Protein AF-A0A0C9UMZ1-F1 (afdb_monomer_lite)

Sequence (210 aa):
MGRVSKAKRVRIQNLKNLQNSSVQISGNAAQQQEDDESDTEYLPGLEIRATFVELEAKGIIPHWEDEPEEDSDGEEVDEEAEAEVHDDATFLTFTSRMQEAQLLLEAQEHEAEALRKRPKRYLGNSERTRYRNAAKRRKIQAEGKQKFLTDFWKKSKPELMVIPEAIDISSTEELSDVEEVEVEVASDVVSMNYFVFYNYLTGLIDSSHA

Radius of gyration: 40.65 Å; chains: 1; bounding box: 125×35×81 Å

Foldseek 3Di:
DDDDDPVVVVVVVVVVVVVVVVPVPDDDDDDDDDDDPDPDPDDPDPVVVVVVVVCVVVCVDPPPPPPPPPVPPDPPPPVVVVVPPPPVVVVVVVVVVVVVVVVVVVVVVVVVVVVVDDDPDDPDDDPVVVVVVVVVVVVVVVVVPDDDPVVVPPDPPPPPPPDPDDDDDDDDDDDDDDDDDDDPDDPDDPPPPPVVVVVVVVVPPPPPDD

Secondary structure (DSSP, 8-state):
-----HHHHHHHHHHHHHHHHTTTS--------------------HHHHHHHHHHHHTT-S-----------TT----TTTGGG---HHHHHHHHHHHHHHHHHHHHHHHHHHHHT---SS-----HHHHHHHHHHHHHHHHH-----HHHHTSPPPP------S-----------------------SSTTSSHHHHHHHHTTSTTS--

Structure (mmCIF, N/CA/C/O backbone):
data_AF-A0A0C9UMZ1-F1
#
_entry.id   AF-A0A0C9UMZ1-F1
#
loop_
_atom_site.group_PDB
_atom_site.id
_atom_site.type_symbol
_atom_site.label_atom_id
_atom_site.label_alt_id
_atom_site.label_comp_id
_atom_site.label_asym_id
_atom_site.label_entity_id
_atom_site.label_seq_id
_atom_site.pdbx_PDB_ins_code
_atom_site.Cartn_x
_atom_site.Cartn_y
_atom_site.Cartn_z
_atom_site.occupancy
_atom_site.B_iso_or_equiv
_atom_site.auth_seq_id
_atom_site.auth_comp_id
_atom_site.auth_asym_id
_atom_site.auth_atom_id
_atom_site.pdbx_PDB_model_num
ATOM 1 N N . MET A 1 1 ? -5.503 13.742 33.803 1.00 53.19 1 MET A N 1
ATOM 2 C CA . MET A 1 1 ? -4.808 12.470 33.482 1.00 53.19 1 MET A CA 1
ATOM 3 C C . MET A 1 1 ? -5.288 11.939 32.131 1.00 53.19 1 MET A C 1
ATOM 5 O O . MET A 1 1 ? -6.436 11.524 32.018 1.00 53.19 1 MET A O 1
ATOM 9 N N . GLY A 1 2 ? -4.458 12.032 31.086 1.00 69.00 2 GLY A N 1
ATOM 10 C CA . GLY A 1 2 ? -4.850 11.711 29.706 1.00 69.00 2 GLY A CA 1
ATOM 11 C C . GLY A 1 2 ? -5.032 10.209 29.457 1.00 69.00 2 GLY A C 1
ATOM 12 O O . GLY A 1 2 ? -4.203 9.393 29.856 1.00 69.00 2 GLY A O 1
ATOM 13 N N . ARG A 1 3 ? -6.123 9.821 28.781 1.00 74.44 3 ARG A N 1
ATOM 14 C CA . ARG A 1 3 ? -6.380 8.421 28.407 1.00 74.44 3 ARG A CA 1
ATOM 15 C C . ARG A 1 3 ? -5.450 8.006 27.268 1.00 74.44 3 ARG A C 1
ATOM 17 O O . ARG A 1 3 ? -5.631 8.402 26.124 1.00 74.44 3 ARG A O 1
ATOM 24 N N . VAL A 1 4 ? -4.479 7.156 27.580 1.00 78.94 4 VAL A N 1
ATOM 25 C CA . VAL A 1 4 ? -3.537 6.611 26.598 1.00 78.94 4 VAL A CA 1
ATOM 26 C C . VAL A 1 4 ? -4.250 5.627 25.657 1.00 78.94 4 VAL A C 1
ATOM 28 O O . VAL A 1 4 ? -4.963 4.720 26.119 1.00 78.94 4 VAL A O 1
ATOM 31 N N . SER A 1 5 ? -4.058 5.801 24.344 1.00 82.00 5 SER A N 1
ATOM 32 C CA . SER A 1 5 ? -4.651 4.956 23.299 1.00 82.00 5 SER A CA 1
ATOM 33 C C . SER A 1 5 ? -4.215 3.491 23.436 1.00 82.00 5 SER A C 1
ATOM 35 O O . SER A 1 5 ? -3.156 3.179 23.983 1.00 82.00 5 SER A O 1
ATOM 37 N N . LYS A 1 6 ? -5.039 2.557 22.942 1.00 83.12 6 LYS A N 1
ATOM 38 C CA . LYS A 1 6 ? -4.737 1.113 23.009 1.00 83.12 6 LYS A CA 1
ATOM 39 C C . LYS A 1 6 ? -3.457 0.756 22.256 1.00 83.12 6 LYS A C 1
ATOM 41 O O . LYS A 1 6 ? -2.692 -0.057 22.754 1.00 83.12 6 LYS A O 1
ATOM 46 N N . ALA A 1 7 ? -3.206 1.404 21.118 1.00 81.00 7 ALA A N 1
ATOM 47 C CA . ALA A 1 7 ? -1.980 1.218 20.348 1.00 81.00 7 ALA A CA 1
ATOM 48 C C . ALA A 1 7 ? -0.739 1.608 21.165 1.00 81.00 7 ALA A C 1
ATOM 50 O O . ALA A 1 7 ? 0.202 0.827 21.273 1.00 81.00 7 ALA A O 1
ATOM 51 N N . LYS A 1 8 ? -0.779 2.764 21.841 1.00 86.44 8 LYS A N 1
ATOM 52 C CA . LYS A 1 8 ? 0.313 3.209 22.716 1.00 86.44 8 LYS A CA 1
ATOM 53 C C . LYS A 1 8 ? 0.488 2.281 23.923 1.00 86.44 8 LYS A C 1
ATOM 55 O O . LYS A 1 8 ? 1.613 1.989 24.299 1.00 86.44 8 LYS A O 1
ATOM 60 N N . ARG A 1 9 ? -0.600 1.732 24.475 1.00 84.19 9 ARG A N 1
ATOM 61 C CA . ARG A 1 9 ? -0.536 0.734 25.558 1.00 84.19 9 ARG A CA 1
ATOM 62 C C . ARG A 1 9 ? 0.122 -0.583 25.131 1.00 84.19 9 ARG A C 1
ATOM 64 O O . ARG A 1 9 ? 0.955 -1.086 25.873 1.00 84.19 9 ARG A O 1
ATOM 71 N N . VAL A 1 10 ? -0.216 -1.103 23.950 1.00 85.19 10 VAL A N 1
ATOM 72 C CA . VAL A 1 10 ? 0.406 -2.322 23.397 1.00 85.19 10 VAL A CA 1
ATOM 73 C C . VAL A 1 10 ? 1.880 -2.080 23.084 1.00 85.19 10 VAL A C 1
ATOM 75 O O . VAL A 1 10 ? 2.714 -2.900 23.443 1.00 85.19 10 VAL A O 1
ATOM 78 N N . ARG A 1 11 ? 2.225 -0.920 22.511 1.00 84.81 11 ARG A N 1
ATOM 79 C CA . ARG A 1 11 ? 3.625 -0.536 22.272 1.00 84.81 11 ARG A CA 1
ATOM 80 C C . ARG A 1 11 ? 4.428 -0.499 23.575 1.00 84.81 11 ARG A C 1
ATOM 82 O O . ARG A 1 11 ? 5.499 -1.081 23.635 1.00 84.81 11 ARG A O 1
ATOM 89 N N . ILE A 1 12 ? 3.876 0.104 24.631 1.00 85.44 12 ILE A N 1
ATOM 90 C CA . ILE A 1 12 ? 4.508 0.140 25.960 1.00 85.44 12 ILE A CA 1
ATOM 91 C C . ILE A 1 12 ? 4.648 -1.270 26.556 1.00 85.44 12 ILE A C 1
ATOM 93 O O . ILE A 1 12 ? 5.671 -1.572 27.157 1.00 85.44 12 ILE A O 1
ATOM 97 N N . GLN A 1 13 ? 3.650 -2.143 26.400 1.00 82.94 13 GLN A N 1
ATOM 98 C CA . GLN A 1 13 ? 3.736 -3.524 26.889 1.00 82.94 13 GLN A CA 1
ATOM 99 C C . GLN A 1 13 ? 4.795 -4.340 26.140 1.00 82.94 13 GLN A C 1
ATOM 101 O O . GLN A 1 13 ? 5.571 -5.044 26.777 1.00 82.94 13 GLN A O 1
ATOM 106 N N . ASN A 1 14 ? 4.878 -4.200 24.817 1.00 79.31 14 ASN A N 1
ATOM 107 C CA . ASN A 1 14 ? 5.887 -4.891 24.017 1.00 79.31 14 ASN A CA 1
ATOM 108 C C . ASN A 1 14 ? 7.306 -4.409 24.358 1.00 79.31 14 ASN A C 1
ATOM 110 O O . ASN A 1 14 ? 8.201 -5.235 24.493 1.00 79.31 14 ASN A O 1
ATOM 114 N N . LEU A 1 15 ? 7.494 -3.102 24.583 1.00 77.56 15 LEU A N 1
ATOM 115 C CA . LEU A 1 15 ? 8.774 -2.540 25.033 1.00 77.56 15 LEU A CA 1
ATOM 116 C C . LEU A 1 15 ? 9.196 -3.080 26.408 1.00 77.56 15 LEU A C 1
ATOM 118 O O . LEU A 1 15 ? 10.353 -3.439 26.594 1.00 77.56 15 LEU A O 1
ATOM 122 N N . LYS A 1 16 ? 8.258 -3.210 27.354 1.00 76.56 16 LYS A N 1
ATOM 123 C CA . LYS A 1 16 ? 8.545 -3.801 28.672 1.00 76.56 16 LYS A CA 1
ATOM 124 C C . LYS A 1 16 ? 8.945 -5.274 28.585 1.00 76.56 16 LYS A C 1
ATOM 126 O O . LYS A 1 16 ? 9.803 -5.716 29.337 1.00 76.56 16 LYS A O 1
ATOM 131 N N . ASN A 1 17 ? 8.342 -6.029 27.671 1.00 73.12 17 ASN A N 1
ATOM 132 C CA . ASN A 1 17 ? 8.685 -7.439 27.490 1.00 73.12 17 ASN A CA 1
ATOM 133 C C . ASN A 1 17 ? 10.078 -7.616 26.867 1.00 73.12 17 ASN A C 1
ATOM 135 O O . ASN A 1 17 ? 10.791 -8.522 27.279 1.00 73.12 17 ASN A O 1
ATOM 139 N N . LEU A 1 18 ? 10.479 -6.726 25.952 1.00 67.06 18 LEU A N 1
ATOM 140 C CA . LEU A 1 18 ? 11.833 -6.686 25.382 1.00 67.06 18 LEU A CA 1
ATOM 141 C C . LEU A 1 18 ? 12.897 -6.355 26.440 1.00 67.06 18 LEU A C 1
ATOM 143 O O . LEU A 1 18 ? 13.938 -7.006 26.488 1.00 67.06 18 LEU A O 1
ATOM 147 N N . GLN A 1 19 ? 12.608 -5.401 27.331 1.00 63.25 19 GLN A N 1
ATOM 148 C CA . GLN A 1 19 ? 13.499 -5.065 28.447 1.00 63.25 19 GLN A CA 1
ATOM 149 C C . GLN A 1 19 ? 13.628 -6.214 29.452 1.00 63.25 19 GLN A C 1
ATOM 151 O O . GLN A 1 19 ? 14.716 -6.478 29.938 1.00 63.25 19 GLN A O 1
ATOM 156 N N . ASN A 1 20 ? 12.549 -6.951 29.729 1.00 61.53 20 ASN A N 1
ATOM 157 C CA . ASN A 1 20 ? 12.610 -8.080 30.660 1.00 61.53 20 ASN A CA 1
ATOM 158 C C . ASN A 1 20 ? 13.300 -9.319 30.064 1.00 61.53 20 ASN A C 1
ATOM 160 O O . ASN A 1 20 ? 13.838 -10.125 30.818 1.00 61.53 20 ASN A O 1
ATOM 164 N N . SER A 1 21 ? 13.312 -9.479 28.735 1.00 57.03 21 SER A N 1
ATOM 165 C CA . SER A 1 21 ? 14.048 -10.567 28.076 1.00 57.03 21 SER A CA 1
ATOM 166 C C . SER A 1 21 ? 15.553 -10.313 27.959 1.00 57.03 21 SER A C 1
ATOM 168 O O . SER A 1 21 ? 16.291 -11.272 27.769 1.00 57.03 21 SER A O 1
ATOM 170 N N . SER A 1 22 ? 16.027 -9.067 28.105 1.00 46.56 22 SER A N 1
ATOM 171 C CA . SER A 1 22 ? 17.468 -8.755 28.062 1.00 46.56 22 SER A CA 1
ATOM 172 C C . SER A 1 22 ? 18.156 -8.795 29.436 1.00 46.56 22 SER A C 1
ATOM 174 O O . SER A 1 22 ? 19.351 -8.542 29.528 1.00 46.56 22 SER A O 1
ATOM 176 N N . VAL A 1 23 ? 17.433 -9.129 30.514 1.00 48.09 23 VAL A N 1
ATOM 177 C CA . VAL A 1 23 ? 17.933 -9.069 31.907 1.00 48.09 23 VAL A CA 1
ATOM 178 C C . VAL A 1 23 ? 18.687 -10.337 32.352 1.00 48.09 23 VAL A C 1
ATOM 180 O O . VAL A 1 23 ? 19.095 -10.439 33.504 1.00 48.09 23 VAL A O 1
ATOM 183 N N . GLN A 1 24 ? 18.967 -11.294 31.460 1.00 47.81 24 GLN A N 1
ATOM 184 C CA . GLN A 1 24 ? 19.898 -12.392 31.784 1.00 47.81 24 GLN A CA 1
ATOM 185 C C . GLN A 1 24 ? 21.358 -12.142 31.385 1.00 47.81 24 GLN A C 1
ATOM 187 O O . GLN A 1 24 ? 22.195 -13.000 31.651 1.00 47.81 24 GLN A O 1
ATOM 192 N N . ILE A 1 25 ? 21.700 -10.966 30.849 1.00 44.47 25 ILE A N 1
ATOM 193 C CA . ILE A 1 25 ? 23.103 -10.559 30.713 1.00 44.47 25 ILE A CA 1
ATOM 194 C C . ILE A 1 25 ? 23.350 -9.409 31.685 1.00 44.47 25 ILE A C 1
ATOM 196 O O . ILE A 1 25 ? 22.787 -8.322 31.595 1.00 44.47 25 ILE A O 1
ATOM 200 N N . SER A 1 26 ? 24.117 -9.750 32.710 1.00 46.44 26 SER A N 1
ATOM 201 C CA . SER A 1 26 ? 24.439 -8.965 33.887 1.00 46.44 26 SER A CA 1
ATOM 202 C C . SER A 1 26 ? 25.086 -7.614 33.584 1.00 46.44 26 SER A C 1
ATOM 204 O O . SER A 1 26 ? 26.054 -7.555 32.833 1.00 46.44 26 SER A O 1
ATOM 206 N N . GLY A 1 27 ? 24.694 -6.604 34.363 1.00 41.72 27 GLY A N 1
ATOM 207 C CA . GLY A 1 27 ? 25.669 -5.707 34.981 1.00 41.72 27 GLY A CA 1
ATOM 208 C C . GLY A 1 27 ? 25.767 -4.289 34.421 1.00 41.72 27 GLY A C 1
ATOM 209 O O . GLY A 1 27 ? 26.494 -4.036 33.475 1.00 41.72 27 GLY A O 1
ATOM 210 N N . ASN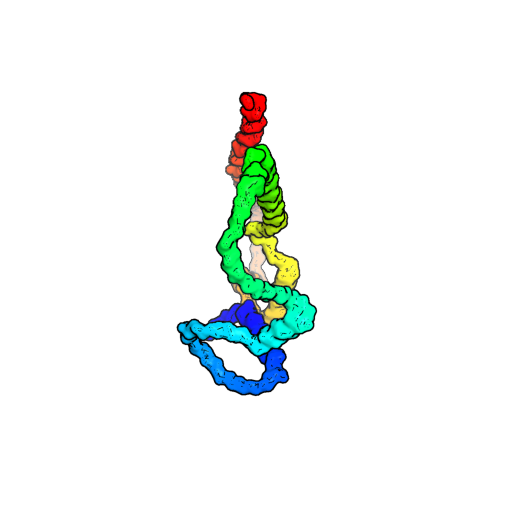 A 1 28 ? 25.188 -3.377 35.204 1.00 42.34 28 ASN A N 1
ATOM 211 C CA . ASN A 1 28 ? 25.619 -1.999 35.452 1.00 42.34 28 ASN A CA 1
ATOM 212 C C . ASN A 1 28 ? 25.127 -0.836 34.574 1.00 42.34 28 ASN A C 1
ATOM 214 O O . ASN A 1 28 ? 25.254 -0.796 33.361 1.00 42.34 28 ASN A O 1
ATOM 218 N N . ALA A 1 29 ? 24.721 0.177 35.349 1.00 39.28 29 ALA A N 1
ATOM 219 C CA . ALA A 1 29 ? 24.669 1.606 35.081 1.00 39.28 29 ALA A CA 1
ATOM 220 C C . ALA A 1 29 ? 23.531 2.128 34.195 1.00 39.28 29 ALA A C 1
ATOM 222 O O . ALA A 1 29 ? 23.571 2.150 32.972 1.00 39.28 29 ALA A O 1
ATOM 223 N N . ALA A 1 30 ? 22.535 2.665 34.901 1.00 54.38 30 ALA A N 1
ATOM 224 C CA . ALA A 1 30 ? 21.673 3.720 34.415 1.00 54.38 30 ALA A CA 1
ATOM 225 C C . ALA A 1 30 ? 22.505 4.921 33.943 1.00 54.38 30 ALA A C 1
ATOM 227 O O . ALA A 1 30 ? 23.274 5.470 34.729 1.00 54.38 30 ALA A O 1
ATOM 228 N N . GLN A 1 31 ? 22.266 5.377 32.718 1.00 45.69 31 GLN A N 1
ATOM 229 C CA . GLN A 1 31 ? 22.499 6.760 32.329 1.00 45.69 31 GLN A CA 1
ATOM 230 C C . GLN A 1 31 ? 21.309 7.238 31.502 1.00 45.69 31 GLN A C 1
ATOM 232 O O . GLN A 1 31 ? 20.910 6.629 30.512 1.00 45.69 31 GLN A O 1
ATOM 237 N N . GLN A 1 32 ? 20.696 8.304 32.010 1.00 49.38 32 GLN A N 1
ATOM 238 C CA . GLN A 1 32 ? 19.783 9.161 31.275 1.00 49.38 32 GLN A CA 1
ATOM 239 C C . GLN A 1 32 ? 20.556 9.727 30.085 1.00 49.38 32 GLN A C 1
ATOM 241 O O . GLN A 1 32 ? 21.628 10.291 30.274 1.00 49.38 32 GLN A O 1
ATOM 246 N N . GLN A 1 33 ? 20.025 9.541 28.882 1.00 42.88 33 GLN A N 1
ATOM 247 C CA . GLN A 1 33 ? 20.551 10.176 27.684 1.00 42.88 33 GLN A CA 1
ATOM 248 C C . GLN A 1 33 ? 19.819 11.511 27.542 1.00 42.88 33 GLN A C 1
ATOM 250 O O . GLN A 1 33 ? 18.626 11.542 27.233 1.00 42.88 33 GLN A O 1
ATOM 255 N N . GLU A 1 34 ? 20.508 12.587 27.918 1.00 42.97 34 GLU A N 1
ATOM 256 C CA . GLU A 1 34 ? 20.228 13.923 27.406 1.00 42.97 34 GLU A CA 1
ATOM 257 C C . GLU A 1 34 ? 20.767 13.972 25.970 1.00 42.97 34 GLU A C 1
ATOM 259 O O . GLU A 1 34 ? 21.851 13.458 25.685 1.00 42.97 34 GLU A O 1
ATOM 264 N N . ASP A 1 35 ? 19.942 14.497 25.069 1.00 48.84 35 ASP A N 1
ATOM 265 C CA . ASP A 1 35 ? 20.230 14.651 23.648 1.00 48.84 35 ASP A CA 1
ATOM 266 C C . ASP A 1 35 ? 21.266 15.773 23.460 1.00 48.84 35 ASP A C 1
ATOM 268 O O . ASP A 1 35 ? 20.899 16.932 23.286 1.00 48.84 35 ASP A O 1
ATOM 272 N N . ASP A 1 36 ? 22.553 15.426 23.508 1.00 52.22 36 ASP A N 1
ATOM 273 C CA . ASP A 1 36 ? 23.629 16.259 22.970 1.00 52.22 36 ASP A CA 1
ATOM 274 C C . ASP A 1 36 ? 24.043 15.699 21.604 1.00 52.22 36 ASP A C 1
ATOM 276 O O . ASP A 1 36 ? 24.531 14.572 21.484 1.00 52.22 36 ASP A O 1
ATOM 280 N N . GLU A 1 37 ? 23.832 16.513 20.569 1.00 56.47 37 GLU A N 1
ATOM 281 C CA . GLU A 1 37 ? 24.286 16.334 19.187 1.00 56.47 37 GLU A CA 1
ATOM 282 C C . GLU A 1 37 ? 25.824 16.404 19.130 1.00 56.47 37 GLU A C 1
ATOM 284 O O . GLU A 1 37 ? 26.422 17.353 18.628 1.00 56.47 37 GLU A O 1
ATOM 289 N N . SER A 1 38 ? 26.491 15.407 19.704 1.00 55.94 38 SER A N 1
ATOM 290 C CA . SER A 1 38 ? 27.914 15.172 19.510 1.00 55.94 38 SER A CA 1
ATOM 291 C C . SER A 1 38 ? 28.063 14.131 18.411 1.00 55.94 38 SER A C 1
ATOM 293 O O . SER A 1 38 ? 27.651 12.981 18.583 1.00 55.94 38 SER A O 1
ATOM 295 N N . ASP A 1 39 ? 28.638 14.566 17.289 1.00 64.12 39 ASP A N 1
ATOM 296 C CA . ASP A 1 39 ? 29.024 13.776 16.114 1.00 64.12 39 ASP A CA 1
ATOM 297 C C . ASP A 1 39 ? 30.148 12.789 16.494 1.00 64.12 39 ASP A C 1
ATOM 299 O O . ASP A 1 39 ? 31.303 12.876 16.084 1.00 64.12 39 ASP A O 1
ATOM 303 N N . THR A 1 40 ? 29.823 11.895 17.423 1.00 59.91 40 THR A N 1
ATOM 304 C CA . THR A 1 40 ? 30.681 10.808 17.863 1.00 59.91 40 THR A CA 1
ATOM 305 C C . THR A 1 40 ? 30.587 9.735 16.799 1.00 59.91 40 THR A C 1
ATOM 307 O O . THR A 1 40 ? 29.532 9.132 16.599 1.00 59.91 40 THR A O 1
ATOM 310 N N . GLU A 1 41 ? 31.694 9.544 16.082 1.00 65.75 41 GLU A N 1
ATOM 311 C CA . GLU A 1 41 ? 31.868 8.491 15.089 1.00 65.75 41 GLU A CA 1
ATOM 312 C C . GLU A 1 41 ? 31.250 7.189 15.606 1.00 65.75 41 GLU A C 1
ATOM 314 O O . GLU A 1 41 ? 31.643 6.654 16.648 1.00 65.75 41 GLU A O 1
ATOM 319 N N . TYR A 1 42 ? 30.220 6.715 14.905 1.00 70.44 42 TYR A N 1
ATOM 320 C CA . TYR A 1 42 ? 29.494 5.520 15.296 1.00 70.44 42 TYR A CA 1
ATOM 321 C C . TYR A 1 42 ? 30.457 4.333 15.324 1.00 70.44 42 TYR A C 1
ATOM 323 O O . TYR A 1 42 ? 30.870 3.814 14.288 1.00 70.44 42 TYR A O 1
ATOM 331 N N . LEU A 1 43 ? 30.803 3.878 16.528 1.00 71.81 43 LEU A N 1
ATOM 332 C CA . LEU A 1 43 ? 31.529 2.635 16.718 1.00 71.81 43 LEU A CA 1
ATOM 333 C C . LEU A 1 43 ? 30.496 1.505 16.798 1.00 71.81 43 LEU A C 1
ATOM 335 O O . LEU A 1 43 ? 29.797 1.402 17.811 1.00 71.81 43 LEU A O 1
ATOM 339 N N . PRO A 1 44 ? 30.382 0.635 15.776 1.00 72.81 44 PRO A N 1
ATOM 340 C CA . PRO A 1 44 ? 29.485 -0.506 15.858 1.00 72.81 44 PRO A CA 1
ATOM 341 C C . PRO A 1 44 ? 29.851 -1.350 17.082 1.00 72.81 44 PRO A C 1
ATOM 343 O O . PRO A 1 44 ? 31.036 -1.580 17.361 1.00 72.81 44 PRO A O 1
ATOM 346 N N . GLY A 1 45 ? 28.818 -1.771 17.820 1.00 73.56 45 GLY A N 1
ATOM 347 C CA . GLY A 1 45 ? 28.953 -2.527 19.063 1.00 73.56 45 GLY A CA 1
ATOM 348 C C . GLY A 1 45 ? 29.829 -3.772 18.895 1.00 73.56 45 GLY A C 1
ATOM 349 O O . GLY A 1 45 ? 29.918 -4.342 17.807 1.00 73.56 45 GLY A O 1
ATOM 350 N N . LEU A 1 46 ? 30.477 -4.200 19.983 1.00 70.81 46 LEU A N 1
ATOM 351 C CA . LEU A 1 46 ? 31.440 -5.315 19.995 1.00 70.81 46 LEU A CA 1
ATOM 352 C C . LEU A 1 46 ? 30.891 -6.604 19.359 1.00 70.81 46 LEU A C 1
ATOM 354 O O . LEU A 1 46 ? 31.637 -7.347 18.727 1.00 70.81 46 LEU A O 1
ATOM 358 N N . GLU A 1 47 ? 29.583 -6.827 19.473 1.00 74.06 47 GLU A N 1
ATOM 359 C CA . GLU A 1 47 ? 28.866 -7.952 18.866 1.00 74.06 47 GLU A CA 1
ATOM 360 C C . GLU A 1 47 ? 28.948 -7.930 17.334 1.00 74.06 47 GLU A C 1
ATOM 362 O O . GLU A 1 47 ? 29.244 -8.946 16.712 1.00 74.06 47 GLU A O 1
ATOM 367 N N . ILE A 1 48 ? 28.773 -6.758 16.719 1.00 79.38 48 ILE A N 1
ATOM 368 C CA . ILE A 1 48 ? 28.837 -6.589 15.264 1.00 79.38 48 ILE A CA 1
ATOM 369 C C . ILE A 1 48 ? 30.268 -6.848 14.782 1.00 79.38 48 ILE A C 1
ATOM 371 O O . ILE A 1 48 ? 30.475 -7.575 13.813 1.00 79.38 48 ILE A O 1
ATOM 375 N N . ARG A 1 49 ? 31.276 -6.344 15.502 1.00 76.81 49 ARG A N 1
ATOM 376 C CA . ARG A 1 49 ? 32.690 -6.581 15.161 1.00 76.81 49 ARG A CA 1
ATOM 377 C C . ARG A 1 49 ? 33.051 -8.066 15.206 1.00 76.81 49 ARG A C 1
ATOM 379 O O . ARG A 1 49 ? 33.714 -8.553 14.298 1.00 76.81 49 ARG A O 1
ATOM 386 N N . ALA A 1 50 ? 32.566 -8.793 16.213 1.00 82.25 50 ALA A N 1
ATOM 387 C CA . ALA A 1 50 ? 32.778 -10.235 16.315 1.00 82.25 50 ALA A CA 1
ATOM 388 C C . ALA A 1 50 ? 32.142 -10.998 15.140 1.00 82.25 50 ALA A C 1
ATOM 390 O O . ALA A 1 50 ? 32.767 -11.902 14.589 1.00 82.25 50 ALA A O 1
ATOM 391 N N . THR A 1 51 ? 30.943 -10.595 14.697 1.00 83.50 51 THR A N 1
ATOM 392 C CA . THR A 1 51 ? 30.304 -11.226 13.530 1.00 83.50 51 THR A CA 1
ATOM 393 C C . THR A 1 51 ? 31.093 -11.024 12.239 1.00 83.50 51 THR A C 1
ATOM 395 O O . THR A 1 51 ? 31.187 -11.958 11.451 1.00 83.50 51 THR A O 1
ATOM 398 N N . PHE A 1 52 ? 31.710 -9.856 12.036 1.00 81.31 52 PHE A N 1
ATOM 399 C CA . PHE A 1 52 ? 32.544 -9.604 10.858 1.00 81.31 52 PHE A CA 1
ATOM 400 C C . PHE A 1 52 ? 33.791 -10.492 10.833 1.00 81.31 52 PHE A C 1
ATOM 402 O O . PHE A 1 52 ? 34.049 -11.129 9.817 1.00 81.31 52 PHE A O 1
ATOM 409 N N . VAL A 1 53 ? 34.487 -10.626 11.966 1.00 83.94 53 VAL A N 1
ATOM 410 C CA . VAL A 1 53 ? 35.658 -11.514 12.091 1.00 83.94 53 VAL A CA 1
ATOM 411 C C . VAL A 1 53 ? 35.283 -12.975 11.825 1.00 83.94 53 VAL A C 1
ATOM 413 O O . VAL A 1 53 ? 36.008 -13.702 11.150 1.00 83.94 53 VAL A O 1
ATOM 416 N N . GLU A 1 54 ? 34.124 -13.428 12.311 1.00 86.06 54 GLU A N 1
ATOM 417 C CA . GLU A 1 54 ? 33.645 -14.780 12.014 1.00 86.06 54 GLU A CA 1
ATOM 418 C C . GLU A 1 54 ? 33.290 -14.990 10.537 1.00 86.06 54 GLU A C 1
ATOM 420 O O . GLU A 1 54 ? 33.479 -16.089 10.017 1.00 86.06 54 GLU A O 1
ATOM 425 N N . LEU A 1 55 ? 32.717 -13.984 9.876 1.00 86.75 55 LEU A N 1
ATOM 426 C CA . LEU A 1 55 ? 32.344 -14.055 8.462 1.00 86.75 55 LEU A CA 1
ATOM 427 C C . LEU A 1 55 ? 33.574 -14.021 7.546 1.00 86.75 55 LEU A C 1
ATOM 429 O O . LEU A 1 55 ? 33.597 -14.735 6.543 1.00 86.75 55 LEU A O 1
ATOM 433 N N . GLU A 1 56 ? 34.601 -13.263 7.925 1.00 83.75 56 GLU A N 1
ATOM 434 C CA . GLU A 1 56 ? 35.919 -13.255 7.286 1.00 83.75 56 GLU A CA 1
ATOM 435 C C . GLU A 1 56 ? 36.607 -14.621 7.436 1.00 83.75 56 GLU A C 1
ATOM 437 O O . GLU A 1 56 ? 37.004 -15.226 6.444 1.00 83.75 56 GLU A O 1
ATOM 442 N N . ALA A 1 57 ? 36.618 -15.197 8.645 1.00 85.44 57 ALA A N 1
ATOM 443 C CA . ALA A 1 57 ? 37.166 -16.536 8.891 1.00 85.44 57 ALA A CA 1
ATOM 444 C C . ALA A 1 57 ? 36.420 -17.655 8.137 1.00 85.44 57 ALA A C 1
ATOM 446 O O . ALA A 1 57 ? 36.990 -18.708 7.850 1.00 85.44 57 ALA A O 1
ATOM 447 N N . LYS A 1 58 ? 35.138 -17.444 7.818 1.00 87.50 58 LYS A N 1
ATOM 448 C CA . LYS A 1 58 ? 34.319 -18.355 7.002 1.00 87.50 58 LYS A CA 1
ATOM 449 C C . LYS A 1 58 ? 34.500 -18.133 5.494 1.00 87.50 58 LYS A C 1
ATOM 451 O O . LYS A 1 58 ? 33.880 -18.862 4.723 1.00 87.50 58 LYS A O 1
ATOM 456 N N . GLY A 1 59 ? 35.301 -17.149 5.071 1.00 82.50 59 GLY A N 1
ATOM 457 C CA . GLY A 1 59 ? 35.520 -16.809 3.661 1.00 82.50 59 GLY A CA 1
ATOM 458 C C . GLY A 1 59 ? 34.265 -16.296 2.950 1.00 82.50 59 GLY A C 1
ATOM 459 O O . GLY A 1 59 ? 34.151 -16.420 1.736 1.00 82.50 59 GLY A O 1
ATOM 460 N N . ILE A 1 60 ? 33.286 -15.783 3.706 1.00 86.12 60 ILE A N 1
ATOM 461 C CA . ILE A 1 60 ? 32.022 -15.263 3.157 1.00 86.12 60 ILE A CA 1
ATOM 462 C C . ILE A 1 60 ? 32.210 -13.831 2.656 1.00 86.12 60 ILE A C 1
ATOM 464 O O . ILE A 1 60 ? 31.548 -13.418 1.707 1.00 86.12 60 ILE A O 1
ATOM 468 N N . ILE A 1 61 ? 33.094 -13.075 3.308 1.00 79.38 61 ILE A N 1
ATOM 469 C CA . ILE A 1 61 ? 33.461 -11.726 2.888 1.00 79.38 61 ILE A CA 1
ATOM 470 C C . ILE A 1 61 ? 34.570 -11.870 1.842 1.00 79.38 61 ILE A C 1
ATOM 472 O O . ILE A 1 61 ? 35.618 -12.426 2.176 1.00 79.38 61 ILE A O 1
ATOM 476 N N . PRO A 1 62 ? 34.356 -11.413 0.595 1.00 77.81 62 PRO A N 1
ATOM 477 C CA . PRO A 1 62 ? 35.414 -11.365 -0.402 1.00 77.81 62 PRO A CA 1
ATOM 478 C C . PRO A 1 62 ? 36.581 -10.546 0.144 1.00 77.81 62 PRO A C 1
ATOM 480 O O . PRO A 1 62 ? 36.386 -9.413 0.591 1.00 77.81 62 PRO A O 1
ATOM 483 N N . HIS A 1 63 ? 37.776 -11.131 0.136 1.00 69.69 63 HIS A N 1
ATOM 484 C CA . HIS A 1 63 ? 38.994 -10.367 0.341 1.00 69.69 63 HIS A CA 1
ATOM 485 C C . HIS A 1 63 ? 39.206 -9.553 -0.932 1.00 69.69 63 HIS A C 1
ATOM 487 O O . HIS A 1 63 ? 39.488 -10.115 -1.988 1.00 69.69 63 HIS A O 1
ATOM 493 N N . TRP A 1 64 ? 38.967 -8.250 -0.843 1.00 75.69 64 TRP A N 1
ATOM 494 C CA . TRP A 1 64 ? 39.427 -7.327 -1.865 1.00 75.69 64 TRP A CA 1
ATOM 495 C C . TRP A 1 64 ? 40.916 -7.167 -1.588 1.00 75.69 64 TRP A C 1
ATOM 497 O O . TRP A 1 64 ? 41.296 -6.548 -0.595 1.00 75.69 64 TRP A O 1
ATOM 507 N N . GLU A 1 65 ? 41.742 -7.861 -2.369 1.00 72.62 65 GLU A N 1
ATOM 508 C CA . GLU A 1 65 ? 43.155 -7.519 -2.440 1.00 72.62 65 GLU A CA 1
ATOM 509 C C . GLU A 1 65 ? 43.176 -6.084 -2.960 1.00 72.62 65 GLU A C 1
ATOM 511 O O . GLU A 1 65 ? 42.764 -5.833 -4.092 1.00 72.62 65 GLU A O 1
ATOM 516 N N . ASP A 1 66 ? 43.546 -5.137 -2.096 1.00 68.44 66 ASP A N 1
ATOM 517 C CA . ASP A 1 66 ? 43.926 -3.802 -2.537 1.00 68.44 66 ASP A CA 1
ATOM 518 C C . ASP A 1 66 ? 45.196 -4.010 -3.368 1.00 68.44 66 ASP A C 1
ATOM 520 O O . ASP A 1 66 ? 46.316 -3.992 -2.845 1.00 68.44 66 ASP A O 1
ATOM 524 N N . GLU A 1 67 ? 45.009 -4.341 -4.648 1.00 66.75 67 GLU A N 1
ATOM 525 C CA . GLU A 1 67 ? 46.083 -4.321 -5.622 1.00 66.75 67 GLU A CA 1
ATOM 526 C C . GLU A 1 67 ? 46.707 -2.931 -5.508 1.00 66.75 67 GLU A C 1
ATOM 528 O O . GLU A 1 67 ? 45.985 -1.930 -5.579 1.00 66.75 67 GLU A O 1
ATOM 533 N N . PRO A 1 68 ? 48.021 -2.832 -5.241 1.00 63.88 68 PRO A N 1
ATOM 534 C CA . PRO A 1 68 ? 48.669 -1.545 -5.327 1.00 63.88 68 PRO A CA 1
ATOM 535 C C . PRO A 1 68 ? 48.421 -1.057 -6.750 1.00 63.88 68 PRO A C 1
ATOM 537 O O . PRO A 1 68 ? 48.838 -1.722 -7.697 1.00 63.88 68 PRO A O 1
ATOM 540 N N . GLU A 1 69 ? 47.709 0.062 -6.885 1.00 62.09 69 GLU A N 1
ATOM 541 C CA . GLU A 1 69 ? 47.669 0.834 -8.119 1.00 62.09 69 GLU A CA 1
ATOM 542 C C . GLU A 1 69 ? 49.127 1.212 -8.419 1.00 62.09 69 GLU A C 1
ATOM 544 O O . GLU A 1 69 ? 49.656 2.218 -7.945 1.00 62.09 69 GLU A O 1
ATOM 549 N N . GLU A 1 70 ? 49.841 0.327 -9.120 1.00 58.09 70 GLU A N 1
ATOM 550 C CA . GLU A 1 70 ? 50.983 0.730 -9.912 1.00 58.09 70 GLU A CA 1
ATOM 551 C C . GLU A 1 70 ? 50.403 1.753 -10.877 1.00 58.09 70 GLU A C 1
ATOM 553 O O . GLU A 1 70 ? 49.578 1.402 -11.720 1.00 58.09 70 GLU A O 1
ATOM 558 N N . ASP A 1 71 ? 50.779 3.020 -10.676 1.00 57.34 71 ASP A N 1
ATOM 559 C CA . ASP A 1 71 ? 50.628 4.101 -11.643 1.00 57.34 71 ASP A CA 1
ATOM 560 C C . ASP A 1 71 ? 51.163 3.589 -12.990 1.00 57.34 71 ASP A C 1
ATOM 562 O O . ASP A 1 71 ? 52.347 3.725 -13.314 1.00 57.34 71 ASP A O 1
ATOM 566 N N . SER A 1 72 ? 50.288 2.932 -13.752 1.00 48.81 72 SER A N 1
ATOM 567 C CA . SER A 1 72 ? 50.526 2.464 -15.108 1.00 48.81 72 SER A CA 1
ATOM 568 C C . SER A 1 72 ? 50.429 3.689 -16.002 1.00 48.81 72 SER A C 1
ATOM 570 O O . SER A 1 72 ? 49.447 3.938 -16.701 1.00 48.81 72 SER A O 1
ATOM 572 N N . ASP A 1 73 ? 51.449 4.531 -15.881 1.00 57.78 73 ASP A N 1
ATOM 573 C CA . ASP A 1 73 ? 51.696 5.661 -16.755 1.00 57.78 73 ASP A CA 1
ATOM 574 C C . ASP A 1 73 ? 52.133 5.096 -18.113 1.00 57.78 73 ASP A C 1
ATOM 576 O O . ASP A 1 73 ? 53.318 4.880 -18.379 1.00 57.78 73 ASP A O 1
ATOM 580 N N . GLY A 1 74 ? 51.143 4.760 -18.943 1.00 56.38 74 GLY A N 1
ATOM 581 C CA . GLY A 1 74 ? 51.352 4.298 -20.311 1.00 56.38 74 GLY A CA 1
ATOM 582 C C . GLY A 1 74 ? 50.606 3.023 -20.680 1.00 56.38 74 GLY A C 1
ATOM 583 O O . GLY A 1 74 ? 51.205 2.120 -21.260 1.00 56.38 74 GLY A O 1
ATOM 584 N N . GLU A 1 75 ? 49.301 2.951 -20.418 1.00 52.78 75 GLU A N 1
ATOM 585 C CA . GLU A 1 75 ? 48.449 2.143 -21.289 1.00 52.78 75 GLU A CA 1
ATOM 586 C C . GLU A 1 75 ? 48.411 2.881 -22.639 1.00 52.78 75 GLU A C 1
ATOM 588 O O . GLU A 1 75 ? 47.718 3.887 -22.800 1.00 52.78 75 GLU A O 1
ATOM 593 N N . GLU A 1 76 ? 49.273 2.465 -23.578 1.00 59.31 76 GLU A N 1
ATOM 594 C CA . GLU A 1 76 ? 49.085 2.757 -25.000 1.00 59.31 76 GLU A CA 1
ATOM 595 C C . GLU A 1 76 ? 47.674 2.281 -25.329 1.00 59.31 76 GLU A C 1
ATOM 597 O O . GLU A 1 76 ? 47.421 1.084 -25.460 1.00 59.31 76 GLU A O 1
ATOM 602 N N . VAL A 1 77 ? 46.743 3.234 -25.360 1.00 56.66 77 VAL A N 1
ATOM 603 C CA . VAL A 1 77 ? 45.393 3.030 -25.857 1.00 56.66 77 VAL A CA 1
ATOM 604 C C . VAL A 1 77 ? 45.568 2.486 -27.264 1.00 56.66 77 VAL A C 1
ATOM 606 O O . VAL A 1 77 ? 46.007 3.204 -28.162 1.00 56.66 77 VAL A O 1
ATOM 609 N N . ASP A 1 78 ? 45.326 1.188 -27.418 1.00 57.34 78 ASP A N 1
ATOM 610 C CA . ASP A 1 78 ? 45.335 0.520 -28.705 1.00 57.34 78 ASP A CA 1
ATOM 611 C C . ASP A 1 78 ? 44.286 1.220 -29.573 1.00 57.34 78 ASP A C 1
ATOM 613 O O . ASP A 1 78 ? 43.081 1.038 -29.389 1.00 57.34 78 ASP A O 1
ATOM 617 N N . GLU A 1 79 ? 44.739 2.089 -30.479 1.00 56.69 79 GLU A N 1
ATOM 618 C CA . GLU A 1 79 ? 43.878 2.855 -31.386 1.00 56.69 79 GLU A CA 1
ATOM 619 C C . GLU A 1 79 ? 43.005 1.919 -32.255 1.00 56.69 79 GLU A C 1
ATOM 621 O O . GLU A 1 79 ? 42.004 2.352 -32.828 1.00 56.69 79 GLU A O 1
ATOM 626 N N . GLU A 1 80 ? 43.338 0.623 -32.330 1.00 55.84 80 GLU A N 1
ATOM 627 C CA . GLU A 1 80 ? 42.541 -0.407 -32.999 1.00 55.84 80 GLU A CA 1
ATOM 628 C C . GLU A 1 80 ? 41.350 -0.897 -32.145 1.00 55.84 80 GLU A C 1
ATOM 630 O O . GLU A 1 80 ? 40.322 -1.283 -32.704 1.00 55.84 80 GLU A O 1
ATOM 635 N N . ALA A 1 81 ? 41.410 -0.782 -30.811 1.00 56.16 81 ALA A N 1
ATOM 636 C CA . ALA A 1 81 ? 40.300 -1.091 -29.902 1.00 56.16 81 ALA A CA 1
ATOM 637 C C . ALA A 1 81 ? 39.240 0.030 -29.834 1.00 56.16 81 ALA A C 1
ATOM 639 O O . ALA A 1 81 ? 38.073 -0.234 -29.539 1.00 56.16 81 ALA A O 1
ATOM 640 N N . GLU A 1 82 ? 39.604 1.275 -30.159 1.00 54.34 82 GLU A N 1
ATOM 641 C CA . GLU A 1 82 ? 38.651 2.393 -30.267 1.00 54.34 82 GLU A CA 1
ATOM 642 C C . GLU A 1 82 ? 37.866 2.395 -31.595 1.00 54.34 82 GLU A C 1
ATOM 644 O O . GLU A 1 82 ? 36.839 3.066 -31.716 1.00 54.34 82 GLU A O 1
ATOM 649 N N . ALA A 1 83 ? 38.297 1.612 -32.590 1.00 56.31 83 ALA A N 1
ATOM 650 C CA . ALA A 1 83 ? 37.665 1.560 -33.908 1.00 56.31 83 ALA A CA 1
ATOM 651 C C . ALA A 1 83 ? 36.410 0.659 -33.977 1.00 56.31 83 ALA A C 1
ATOM 653 O O . ALA A 1 83 ? 35.707 0.661 -34.992 1.00 56.31 83 ALA A O 1
ATOM 654 N N . GLU A 1 84 ? 36.087 -0.094 -32.918 1.00 56.00 84 GLU A N 1
ATOM 655 C CA . GLU A 1 84 ? 35.034 -1.126 -32.928 1.00 56.00 84 GLU A CA 1
ATOM 656 C C . GLU A 1 84 ? 33.701 -0.687 -32.282 1.00 56.00 84 GLU A C 1
ATOM 658 O O . GLU A 1 84 ? 32.903 -1.514 -31.848 1.00 56.00 84 GLU A O 1
ATOM 663 N N . VAL A 1 85 ? 33.396 0.617 -32.243 1.00 56.75 85 VAL A N 1
ATOM 664 C CA . VAL A 1 85 ? 32.033 1.106 -31.927 1.00 56.75 85 VAL A CA 1
ATOM 665 C C . VAL A 1 85 ? 31.612 2.229 -32.882 1.00 56.75 85 VAL A C 1
ATOM 667 O O . VAL A 1 85 ? 31.294 3.347 -32.485 1.00 56.75 85 VAL A O 1
ATOM 670 N N . HIS A 1 86 ? 31.593 1.931 -34.181 1.00 60.41 86 HIS A N 1
ATOM 671 C CA . HIS A 1 86 ? 31.042 2.831 -35.208 1.00 60.41 86 HIS A CA 1
ATOM 672 C C . HIS A 1 86 ? 29.896 2.224 -36.019 1.00 60.41 86 HIS A C 1
ATOM 674 O O . HIS A 1 86 ? 29.488 2.785 -37.035 1.00 60.41 86 HIS A O 1
ATOM 680 N N . ASP A 1 87 ? 29.334 1.101 -35.574 1.00 74.69 87 ASP A N 1
ATOM 681 C CA . ASP A 1 87 ? 28.099 0.610 -36.171 1.00 74.69 87 ASP A CA 1
ATOM 682 C C . ASP A 1 87 ? 26.905 1.220 -35.426 1.00 74.69 87 ASP A C 1
ATOM 684 O O . ASP A 1 87 ? 26.340 0.613 -34.513 1.00 74.69 87 ASP A O 1
ATOM 688 N N . ASP A 1 88 ? 26.538 2.453 -35.792 1.00 81.50 88 ASP A N 1
ATOM 689 C CA . ASP A 1 88 ? 25.391 3.198 -35.242 1.00 81.50 88 ASP A CA 1
ATOM 690 C C . ASP A 1 88 ? 24.111 2.345 -35.201 1.00 81.50 88 ASP A C 1
ATOM 692 O O . ASP A 1 88 ? 23.267 2.502 -34.316 1.00 81.50 88 ASP A O 1
ATOM 696 N N . ALA A 1 89 ? 23.977 1.391 -36.129 1.00 85.50 89 ALA A N 1
ATOM 697 C CA . ALA A 1 89 ? 22.881 0.435 -36.141 1.00 85.50 89 ALA A CA 1
ATOM 698 C C . ALA A 1 89 ? 22.844 -0.413 -34.861 1.00 85.50 89 ALA A C 1
ATOM 700 O O . ALA A 1 89 ? 21.780 -0.581 -34.264 1.00 85.50 89 ALA A O 1
ATOM 701 N N . THR A 1 90 ? 23.991 -0.910 -34.394 1.00 85.75 90 THR A N 1
ATOM 702 C CA . THR A 1 90 ? 24.079 -1.715 -33.167 1.00 85.75 90 THR A CA 1
ATOM 703 C C . THR A 1 90 ? 23.697 -0.893 -31.939 1.00 85.75 90 THR A C 1
ATOM 705 O O . THR A 1 90 ? 22.882 -1.346 -31.130 1.00 85.75 90 THR A O 1
ATOM 708 N N . PHE A 1 91 ? 24.159 0.356 -31.855 1.00 87.44 91 PHE A N 1
ATOM 709 C CA . PHE A 1 91 ? 23.799 1.273 -30.777 1.00 87.44 91 PHE A CA 1
ATOM 710 C C . PHE A 1 91 ? 22.295 1.601 -30.773 1.00 87.44 91 PHE A C 1
ATOM 712 O O . PHE A 1 91 ? 21.641 1.560 -29.725 1.00 87.44 91 PHE A O 1
ATOM 719 N N . LEU A 1 92 ? 21.699 1.836 -31.945 1.00 93.00 92 LEU A N 1
ATOM 720 C CA . LEU A 1 92 ? 20.254 2.037 -32.081 1.00 93.00 92 LEU A CA 1
ATOM 721 C C . LEU A 1 92 ? 19.458 0.790 -31.669 1.00 93.00 92 LEU A C 1
ATOM 723 O O . LEU A 1 92 ? 18.456 0.902 -30.963 1.00 93.00 92 LEU A O 1
ATOM 727 N N . THR A 1 93 ? 19.911 -0.413 -32.034 1.00 93.25 93 THR A N 1
ATOM 728 C CA . THR A 1 93 ? 19.234 -1.644 -31.593 1.00 93.25 93 THR A CA 1
ATOM 729 C C . THR A 1 93 ? 19.332 -1.862 -30.085 1.00 93.25 93 THR A C 1
ATOM 731 O O . THR A 1 93 ? 18.364 -2.308 -29.463 1.00 93.25 93 THR A O 1
ATOM 734 N N . PHE A 1 94 ? 20.471 -1.522 -29.478 1.00 93.44 94 PHE A N 1
ATOM 735 C CA . PHE A 1 94 ? 20.668 -1.613 -28.037 1.00 93.44 94 PHE A CA 1
ATOM 736 C C . PHE A 1 94 ? 19.748 -0.645 -27.290 1.00 93.44 94 PHE A C 1
ATOM 738 O O . PHE A 1 94 ? 19.016 -1.056 -26.389 1.00 93.44 94 PHE A O 1
ATOM 745 N N . THR A 1 95 ? 19.727 0.624 -27.700 1.00 95.88 95 THR A N 1
ATOM 746 C CA . THR A 1 95 ? 18.873 1.649 -27.086 1.00 95.88 95 THR A CA 1
ATOM 747 C C . THR A 1 95 ? 17.387 1.327 -27.245 1.00 95.88 95 THR A C 1
ATOM 749 O O . THR A 1 95 ? 16.648 1.439 -26.267 1.00 95.88 95 THR A O 1
ATOM 752 N N . SER A 1 96 ? 16.960 0.824 -28.411 1.00 97.31 96 SER A N 1
ATOM 753 C CA . SER A 1 96 ? 15.589 0.335 -28.631 1.00 97.31 96 SER A CA 1
ATOM 754 C C . SER A 1 96 ? 15.228 -0.789 -27.661 1.00 97.31 96 SER A C 1
ATOM 756 O O . SER A 1 96 ? 14.213 -0.711 -26.972 1.00 97.31 96 SER A O 1
ATOM 758 N N . ARG A 1 97 ? 16.084 -1.812 -27.530 1.00 97.06 97 ARG A N 1
ATOM 759 C CA . ARG A 1 97 ? 15.853 -2.924 -26.591 1.00 97.06 97 ARG A CA 1
ATOM 760 C C . ARG A 1 97 ? 15.808 -2.467 -25.139 1.00 97.06 97 ARG A C 1
ATOM 762 O O . ARG A 1 97 ? 15.012 -2.983 -24.360 1.00 97.06 97 ARG A O 1
ATOM 769 N N . MET A 1 98 ? 16.656 -1.513 -24.764 1.00 97.75 98 MET A N 1
ATOM 770 C CA . MET A 1 98 ? 16.668 -0.960 -23.413 1.00 97.75 98 MET A CA 1
ATOM 771 C C . MET A 1 98 ? 15.368 -0.203 -23.108 1.00 97.75 98 MET A C 1
ATOM 773 O O . MET A 1 98 ? 14.797 -0.388 -22.034 1.00 97.75 98 MET A O 1
ATOM 777 N N . GLN A 1 99 ? 14.866 0.593 -24.055 1.00 98.12 99 GLN A N 1
ATOM 778 C CA . GLN A 1 99 ? 13.578 1.280 -23.920 1.00 98.12 99 GLN A CA 1
ATOM 779 C C . GLN A 1 99 ? 12.411 0.292 -23.836 1.00 98.12 99 GLN A C 1
ATOM 781 O O . GLN A 1 99 ? 11.554 0.426 -22.966 1.00 98.12 99 GLN A O 1
ATOM 786 N N . GLU A 1 100 ? 12.396 -0.739 -24.682 1.00 98.00 100 GLU A N 1
ATOM 787 C CA . GLU A 1 100 ? 11.393 -1.808 -24.616 1.00 98.00 100 GLU A CA 1
ATOM 788 C C . GLU A 1 100 ? 11.395 -2.503 -23.248 1.00 98.00 100 GLU A C 1
ATOM 790 O O . GLU A 1 100 ? 10.336 -2.713 -22.656 1.00 98.00 100 GLU A O 1
ATOM 795 N N . ALA A 1 101 ? 12.578 -2.812 -22.708 1.00 97.50 101 ALA A N 1
ATOM 796 C CA . ALA A 1 101 ? 12.710 -3.424 -21.391 1.00 97.50 101 ALA A CA 1
ATOM 797 C C . ALA A 1 101 ? 12.167 -2.522 -20.270 1.00 97.50 101 ALA A C 1
ATOM 799 O O . ALA A 1 101 ? 11.488 -3.018 -19.370 1.00 97.50 101 ALA A O 1
ATOM 800 N N . GLN A 1 102 ? 12.412 -1.209 -20.336 1.00 97.81 102 GLN A N 1
ATOM 801 C CA . GLN A 1 102 ? 11.861 -0.241 -19.381 1.00 97.81 102 GLN A CA 1
ATOM 802 C C . GLN A 1 102 ? 10.333 -0.183 -19.447 1.00 97.81 102 GLN A C 1
ATOM 804 O O . GLN A 1 102 ? 9.676 -0.297 -18.414 1.00 97.81 102 GLN A O 1
ATOM 809 N N . LEU A 1 103 ? 9.761 -0.099 -20.652 1.00 97.88 103 LEU A N 1
ATOM 810 C CA . LEU A 1 103 ? 8.309 -0.075 -20.845 1.00 97.88 103 LEU A CA 1
ATOM 811 C C . LEU A 1 103 ? 7.632 -1.343 -20.310 1.00 97.88 103 LEU A C 1
ATOM 813 O O . LEU A 1 103 ? 6.555 -1.270 -19.718 1.00 97.88 103 LEU A O 1
ATOM 817 N N . LEU A 1 104 ? 8.261 -2.508 -20.486 1.00 97.25 104 LEU A N 1
ATOM 818 C CA . LEU A 1 104 ? 7.759 -3.765 -19.928 1.00 97.25 104 LEU A CA 1
ATOM 819 C C . LEU A 1 104 ? 7.764 -3.758 -18.395 1.00 97.25 104 LEU A C 1
ATOM 821 O O . LEU A 1 104 ? 6.808 -4.231 -17.779 1.00 97.25 104 LEU A O 1
ATOM 825 N N . LEU A 1 105 ? 8.811 -3.201 -17.785 1.00 96.06 105 LEU A N 1
ATOM 826 C CA . LEU A 1 105 ? 8.932 -3.072 -16.333 1.00 96.06 105 LEU A CA 1
ATOM 827 C C . LEU A 1 105 ? 7.857 -2.136 -15.766 1.00 96.06 105 LEU A C 1
ATOM 829 O O . LEU A 1 105 ? 7.141 -2.512 -14.839 1.00 96.06 105 LEU A O 1
ATOM 833 N N . GLU A 1 106 ? 7.676 -0.966 -16.378 1.00 96.75 106 GLU A N 1
ATOM 834 C CA . GLU A 1 106 ? 6.637 -0.003 -15.998 1.00 96.75 106 GLU A CA 1
ATOM 835 C C . GLU A 1 106 ? 5.228 -0.594 -16.142 1.00 96.75 106 GLU A C 1
ATOM 837 O O . GLU A 1 106 ? 4.383 -0.434 -15.257 1.00 96.75 106 GLU A O 1
ATOM 842 N N . ALA A 1 107 ? 4.967 -1.327 -17.229 1.00 95.88 107 ALA A N 1
ATOM 843 C C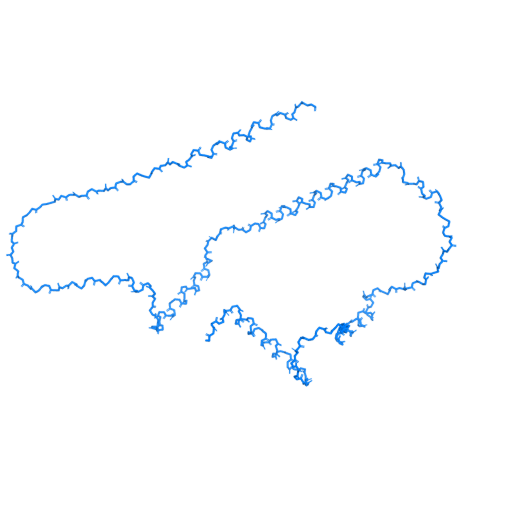A . ALA A 1 107 ? 3.690 -2.001 -17.436 1.00 95.88 107 ALA A CA 1
ATOM 844 C C . ALA A 1 107 ? 3.418 -3.048 -16.343 1.00 95.88 107 ALA A C 1
ATOM 846 O O . ALA A 1 107 ? 2.305 -3.108 -15.809 1.00 95.88 107 ALA A O 1
ATOM 847 N N . GLN A 1 108 ? 4.434 -3.832 -15.971 1.00 95.00 108 GLN A N 1
ATOM 848 C CA . GLN A 1 108 ? 4.331 -4.831 -14.9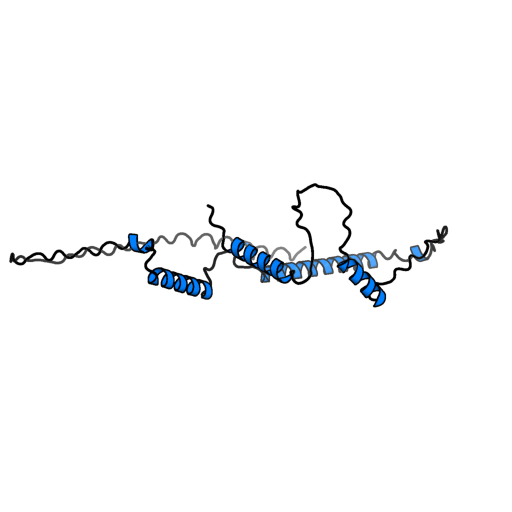11 1.00 95.00 108 GLN A CA 1
ATOM 849 C C . GLN A 1 108 ? 4.091 -4.189 -13.538 1.00 95.00 108 GLN A C 1
ATOM 851 O O . GLN A 1 108 ? 3.256 -4.673 -12.767 1.00 95.00 108 GLN A O 1
ATOM 856 N N . GLU A 1 109 ? 4.784 -3.093 -13.222 1.00 92.31 109 GLU A N 1
ATOM 857 C CA . GLU A 1 109 ? 4.561 -2.339 -11.987 1.00 92.31 109 GLU A CA 1
ATOM 858 C C . GLU A 1 109 ? 3.146 -1.763 -11.935 1.00 92.31 109 GLU A C 1
ATOM 860 O O . GLU A 1 109 ? 2.436 -1.956 -10.944 1.00 92.31 109 GLU A O 1
ATOM 865 N N . HIS A 1 110 ? 2.687 -1.140 -13.020 1.00 91.19 110 HIS A N 1
ATOM 866 C CA . HIS A 1 110 ? 1.345 -0.576 -13.096 1.00 91.19 110 HIS A CA 1
ATOM 867 C C . HIS A 1 110 ? 0.254 -1.655 -12.970 1.00 91.19 110 HIS A C 1
ATOM 869 O O . HIS A 1 110 ? -0.758 -1.444 -12.291 1.00 91.19 110 HIS A O 1
ATOM 875 N N . GLU A 1 111 ? 0.448 -2.838 -13.561 1.00 90.19 111 GLU A N 1
ATOM 876 C CA . GLU A 1 111 ? -0.455 -3.980 -13.386 1.00 90.19 111 GLU A CA 1
ATOM 877 C C . GLU A 1 111 ? -0.459 -4.476 -11.931 1.00 90.19 111 GLU A C 1
ATOM 879 O O . GLU A 1 111 ? -1.524 -4.643 -11.323 1.00 90.19 111 GLU A O 1
ATOM 884 N N . ALA A 1 112 ? 0.717 -4.637 -11.321 1.00 88.00 112 ALA A N 1
ATOM 885 C CA . ALA A 1 112 ? 0.842 -5.042 -9.924 1.00 88.00 112 ALA A CA 1
ATOM 886 C C . ALA A 1 112 ? 0.182 -4.031 -8.968 1.00 88.00 112 ALA A C 1
ATOM 888 O O . ALA A 1 112 ? -0.476 -4.417 -7.992 1.00 88.00 112 ALA A O 1
ATOM 889 N N . GLU A 1 113 ? 0.305 -2.735 -9.247 1.00 86.19 113 GLU A N 1
ATOM 890 C CA . GLU A 1 113 ? -0.380 -1.675 -8.513 1.00 86.19 113 GLU A CA 1
ATOM 891 C C . GLU A 1 113 ? -1.893 -1.705 -8.720 1.00 86.19 113 GLU A C 1
ATOM 893 O O . GLU A 1 113 ? -2.650 -1.552 -7.754 1.00 86.19 113 GLU A O 1
ATOM 898 N N . ALA A 1 114 ? -2.358 -1.944 -9.949 1.00 83.75 114 ALA A N 1
ATOM 899 C CA . ALA A 1 114 ? -3.776 -2.085 -10.252 1.00 83.75 114 ALA A CA 1
ATOM 900 C C . ALA A 1 114 ? -4.405 -3.243 -9.464 1.00 83.75 114 ALA A C 1
ATOM 902 O O . ALA A 1 114 ? -5.474 -3.062 -8.872 1.00 83.75 114 ALA A O 1
ATOM 903 N N . LEU A 1 115 ? -3.714 -4.381 -9.364 1.00 78.00 115 LEU A N 1
ATOM 904 C CA . LEU A 1 115 ? -4.134 -5.537 -8.564 1.00 78.00 115 LEU A CA 1
ATOM 905 C C . LEU A 1 115 ? -4.117 -5.253 -7.054 1.00 78.00 115 LEU A C 1
ATOM 907 O O . LEU A 1 115 ? -4.930 -5.790 -6.299 1.00 78.00 115 LEU A O 1
ATOM 911 N N . ARG A 1 116 ? -3.226 -4.373 -6.588 1.00 78.25 116 ARG A N 1
ATOM 912 C CA . ARG A 1 116 ? -3.105 -3.978 -5.174 1.00 78.25 116 ARG A CA 1
ATOM 913 C C . ARG A 1 116 ? -4.120 -2.929 -4.721 1.00 78.25 116 ARG A C 1
ATOM 915 O O . ARG A 1 116 ? -4.130 -2.586 -3.531 1.00 78.25 116 ARG A O 1
ATOM 922 N N . LYS A 1 117 ? -4.991 -2.422 -5.603 1.00 77.19 117 LYS A N 1
ATOM 923 C CA . LYS A 1 117 ? -5.970 -1.375 -5.264 1.00 77.19 117 LYS A CA 1
ATOM 924 C C . LYS A 1 117 ? -6.931 -1.844 -4.169 1.00 77.19 117 LYS A C 1
ATOM 926 O O . LYS A 1 117 ? -7.918 -2.537 -4.400 1.00 77.19 117 LYS A O 1
ATOM 931 N N . ARG A 1 118 ? -6.668 -1.392 -2.940 1.00 77.81 118 ARG A N 1
ATOM 932 C CA . ARG A 1 118 ? -7.617 -1.499 -1.828 1.00 77.81 118 ARG A CA 1
ATOM 933 C C . ARG A 1 118 ? -8.847 -0.634 -2.132 1.00 77.81 118 ARG A C 1
ATOM 935 O O . ARG A 1 118 ? -8.704 0.447 -2.707 1.00 77.81 118 ARG A O 1
ATOM 942 N N . PRO A 1 119 ? -10.055 -1.057 -1.725 1.00 82.50 119 PRO A N 1
ATOM 943 C CA . PRO A 1 119 ? -11.257 -0.259 -1.921 1.00 82.50 119 PRO A CA 1
ATOM 944 C C . PRO A 1 119 ? -11.099 1.123 -1.268 1.00 82.50 119 PRO A C 1
ATOM 946 O O . PRO A 1 119 ? -10.793 1.224 -0.082 1.00 82.50 119 PRO A O 1
ATOM 949 N N . LYS A 1 120 ? -11.331 2.194 -2.045 1.00 85.06 120 LYS A N 1
ATOM 950 C CA . LYS A 1 120 ? -11.219 3.594 -1.580 1.00 85.06 120 LYS A CA 1
ATOM 951 C C . LYS A 1 120 ? -12.278 3.976 -0.541 1.00 85.06 120 LYS A C 1
ATOM 953 O O . LYS A 1 120 ? -12.115 4.952 0.183 1.00 85.06 120 LYS A O 1
ATOM 958 N N . ARG A 1 121 ? -13.375 3.217 -0.474 1.00 90.00 121 ARG A N 1
ATOM 959 C CA . ARG A 1 121 ? -14.471 3.429 0.475 1.00 90.00 121 ARG A CA 1
ATOM 960 C C . ARG A 1 121 ? -14.422 2.411 1.599 1.00 90.00 121 ARG A C 1
ATOM 962 O O . ARG A 1 121 ? -14.115 1.239 1.386 1.00 90.00 121 ARG A O 1
ATOM 969 N N . TYR A 1 122 ? -14.793 2.853 2.792 1.00 90.88 122 TYR A N 1
ATOM 970 C CA . TYR A 1 122 ? -14.966 1.961 3.925 1.00 90.88 122 TYR A CA 1
ATOM 971 C C . TYR A 1 122 ? -16.146 1.012 3.670 1.00 90.88 122 TYR A C 1
ATOM 973 O O . TYR A 1 122 ? -17.288 1.449 3.566 1.00 90.88 122 TYR A O 1
ATOM 981 N N . LEU A 1 123 ? -15.870 -0.291 3.580 1.00 89.62 123 LEU A N 1
ATOM 982 C CA . LEU A 1 123 ? -16.886 -1.333 3.362 1.00 89.62 123 LEU A CA 1
ATOM 983 C C . LEU A 1 123 ? -17.556 -1.811 4.662 1.00 89.62 123 LEU A C 1
ATOM 985 O O . LEU A 1 123 ? -18.330 -2.763 4.654 1.00 89.62 123 LEU A O 1
ATOM 989 N N . GLY A 1 124 ? -17.260 -1.167 5.792 1.00 95.00 124 GLY A N 1
ATOM 990 C CA . GLY A 1 124 ? -17.720 -1.612 7.101 1.00 95.00 124 GLY A CA 1
ATOM 991 C C . GLY A 1 124 ? -16.673 -2.415 7.871 1.00 95.00 124 GLY A C 1
ATOM 992 O O . GLY A 1 124 ? -15.567 -2.702 7.413 1.00 95.00 124 GLY A O 1
ATOM 993 N N . ASN A 1 125 ? -17.027 -2.758 9.108 1.00 95.56 125 ASN A N 1
ATOM 994 C CA . ASN A 1 125 ? -16.200 -3.607 9.957 1.00 95.56 125 ASN A CA 1
ATOM 995 C C . ASN A 1 125 ? -16.326 -5.068 9.523 1.00 95.56 125 ASN A C 1
ATOM 997 O O . ASN A 1 125 ? -17.437 -5.543 9.294 1.00 95.56 125 ASN A O 1
ATOM 1001 N N . SER A 1 126 ? -15.212 -5.804 9.553 1.00 94.94 126 SER A N 1
ATOM 1002 C CA . SER A 1 126 ? -15.232 -7.258 9.371 1.00 94.94 126 SER A CA 1
ATOM 1003 C C . SER A 1 126 ? -16.140 -7.948 10.391 1.00 94.94 126 SER A C 1
ATOM 1005 O O . SER A 1 126 ? -16.300 -7.474 11.524 1.00 94.94 126 SER A O 1
ATOM 1007 N N . GLU A 1 127 ? -16.692 -9.104 10.025 1.00 96.69 127 GLU A N 1
ATOM 1008 C CA . GLU A 1 127 ? -17.571 -9.888 10.902 1.00 96.69 127 GLU A CA 1
ATOM 1009 C C . GLU A 1 127 ? -16.916 -10.205 12.245 1.00 96.69 127 GLU A C 1
ATOM 1011 O O . GLU A 1 127 ? -17.509 -9.983 13.302 1.00 96.69 127 GLU A O 1
ATOM 1016 N N . ARG A 1 128 ? -15.637 -10.597 12.227 1.00 97.00 128 ARG A N 1
ATOM 1017 C CA . ARG A 1 128 ? -14.842 -10.829 13.440 1.00 97.00 128 ARG A CA 1
ATOM 1018 C C . ARG A 1 128 ? -14.827 -9.606 14.357 1.00 97.00 128 ARG A C 1
ATOM 1020 O O . ARG A 1 128 ? -14.963 -9.725 15.577 1.00 97.00 128 ARG A O 1
ATOM 1027 N N . THR A 1 129 ? -14.673 -8.415 13.782 1.00 97.62 129 THR A N 1
ATOM 1028 C CA . THR A 1 129 ? -14.675 -7.159 14.540 1.00 97.62 129 THR A CA 1
ATOM 1029 C C . THR A 1 129 ? -16.064 -6.851 15.089 1.00 97.62 129 THR A C 1
ATOM 1031 O O . THR A 1 129 ? -16.179 -6.478 16.260 1.00 97.62 129 THR A O 1
ATOM 1034 N N . ARG A 1 130 ? -17.120 -7.061 14.292 1.00 97.31 130 ARG A N 1
ATOM 1035 C CA . ARG A 1 130 ? -18.517 -6.919 14.729 1.00 97.31 130 ARG A CA 1
ATOM 1036 C C . ARG A 1 130 ? -18.825 -7.847 15.901 1.00 97.31 130 ARG A C 1
ATOM 1038 O O . ARG A 1 130 ? -19.299 -7.365 16.928 1.00 97.31 130 ARG A O 1
ATOM 1045 N N . TYR A 1 131 ? -18.473 -9.128 15.801 1.00 97.56 131 TYR A N 1
ATOM 1046 C CA . TYR A 1 131 ? -18.677 -10.118 16.860 1.00 97.56 131 TYR A CA 1
ATOM 1047 C C . TYR A 1 131 ? -17.938 -9.734 18.143 1.00 97.56 131 TYR A C 1
ATOM 1049 O O . TYR A 1 131 ? -18.526 -9.686 19.224 1.00 97.56 131 TYR A O 1
ATOM 1057 N N . ARG A 1 132 ? -16.660 -9.348 18.032 1.00 97.75 132 ARG A N 1
ATOM 1058 C CA . ARG A 1 132 ? -15.867 -8.881 19.178 1.00 97.75 132 ARG A CA 1
ATO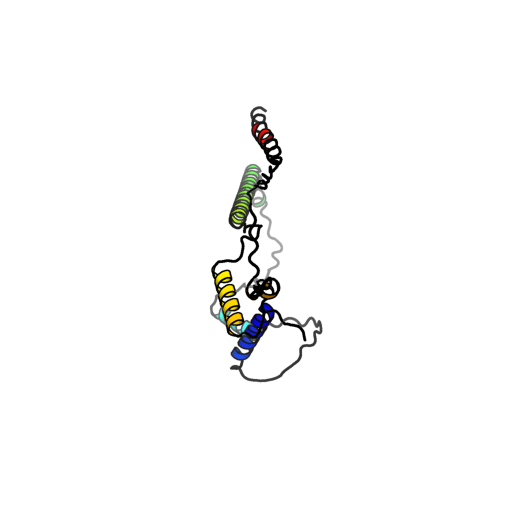M 1059 C C . ARG A 1 132 ? -16.498 -7.664 19.855 1.00 97.75 132 ARG A C 1
ATOM 1061 O O . ARG A 1 132 ? -16.498 -7.576 21.083 1.00 97.75 132 ARG A O 1
ATOM 1068 N N . ASN A 1 133 ? -17.007 -6.714 19.076 1.00 96.31 133 ASN A N 1
ATOM 1069 C CA . ASN A 1 133 ? -17.656 -5.519 19.610 1.00 96.31 133 ASN A CA 1
ATOM 1070 C C . ASN A 1 133 ? -19.003 -5.859 20.264 1.00 96.31 133 ASN A C 1
ATOM 1072 O O . ASN A 1 133 ? -19.280 -5.357 21.352 1.00 96.31 133 ASN A O 1
ATOM 1076 N N . ALA A 1 134 ? -19.793 -6.756 19.671 1.00 96.06 134 ALA A N 1
ATOM 1077 C CA . ALA A 1 134 ? -21.036 -7.253 20.256 1.00 96.06 134 ALA A CA 1
ATOM 1078 C C . ALA A 1 134 ? -20.786 -7.969 21.592 1.00 96.06 134 ALA A C 1
ATOM 1080 O O . ALA A 1 134 ? -21.430 -7.649 22.589 1.00 96.06 134 ALA A O 1
ATOM 1081 N N . ALA A 1 135 ? -19.792 -8.858 21.655 1.00 96.50 135 ALA A N 1
ATOM 1082 C CA . ALA A 1 135 ? -19.404 -9.541 22.886 1.00 96.50 135 ALA A CA 1
ATOM 1083 C C . ALA A 1 135 ? -18.973 -8.552 23.981 1.00 96.50 135 ALA A C 1
ATOM 1085 O O . ALA A 1 135 ? -19.381 -8.683 25.132 1.00 96.50 135 ALA A O 1
ATOM 1086 N N . LYS A 1 136 ? -18.198 -7.516 23.630 1.00 95.12 136 LYS A N 1
ATOM 1087 C CA . LYS A 1 136 ? -17.838 -6.444 24.573 1.00 95.12 136 LYS A CA 1
ATOM 1088 C C . LYS A 1 136 ? -19.058 -5.679 25.074 1.00 95.12 136 LYS A C 1
ATOM 1090 O O . LYS A 1 136 ? -19.134 -5.421 26.269 1.00 95.12 136 LYS A O 1
ATOM 1095 N N . ARG A 1 137 ? -20.013 -5.347 24.197 1.00 92.94 137 ARG A N 1
ATOM 1096 C CA . ARG A 1 137 ? -21.265 -4.695 24.615 1.00 92.94 137 ARG A CA 1
ATOM 1097 C C . ARG A 1 137 ? -22.045 -5.574 25.589 1.00 92.94 137 ARG A C 1
ATOM 1099 O O . ARG A 1 137 ? -22.445 -5.065 26.626 1.00 92.94 137 ARG A O 1
ATOM 1106 N N . ARG A 1 138 ? -22.175 -6.877 25.313 1.00 93.56 138 ARG A N 1
ATOM 1107 C CA . ARG A 1 138 ? -22.833 -7.834 26.222 1.00 93.56 138 ARG A CA 1
ATOM 1108 C C . ARG A 1 138 ? -22.155 -7.894 27.592 1.00 93.56 138 ARG A C 1
ATOM 1110 O O . ARG A 1 138 ? -22.846 -7.860 28.598 1.00 93.56 138 ARG A O 1
ATOM 1117 N N . LYS A 1 139 ? -20.817 -7.919 27.644 1.00 94.81 139 LYS A N 1
ATOM 1118 C CA . LYS A 1 139 ? -20.069 -7.894 28.917 1.00 94.81 139 LYS A CA 1
ATOM 1119 C C . LYS A 1 139 ? -20.345 -6.625 29.726 1.00 94.81 139 LYS A C 1
ATOM 1121 O O . LYS A 1 139 ? -20.670 -6.716 30.899 1.00 94.81 139 LYS A O 1
ATOM 1126 N N . ILE A 1 140 ? -20.298 -5.459 29.082 1.00 92.12 140 ILE A N 1
ATOM 1127 C CA . ILE A 1 140 ? -20.583 -4.175 29.746 1.00 92.12 140 ILE A CA 1
ATOM 1128 C C . ILE A 1 140 ? -22.037 -4.117 30.241 1.00 92.12 140 ILE A C 1
ATOM 1130 O O . ILE A 1 140 ? -22.286 -3.621 31.335 1.00 92.12 140 ILE A O 1
ATOM 1134 N N . GLN A 1 141 ? -22.990 -4.644 29.463 1.00 88.94 141 GLN A N 1
ATOM 1135 C CA . GLN A 1 141 ? -24.389 -4.760 29.891 1.00 88.94 141 GLN A CA 1
ATOM 1136 C C . GLN A 1 141 ? -24.534 -5.675 31.110 1.00 88.94 141 GLN A C 1
ATOM 1138 O O . GLN A 1 141 ? -25.217 -5.302 32.057 1.00 88.94 141 GLN A O 1
ATOM 1143 N N . ALA A 1 142 ? -23.864 -6.831 31.109 1.00 91.06 142 ALA A N 1
ATOM 1144 C CA . ALA A 1 142 ? -23.893 -7.778 32.222 1.00 91.06 142 ALA A CA 1
ATOM 1145 C C . ALA A 1 142 ? -23.279 -7.200 33.508 1.00 91.06 142 ALA A C 1
ATOM 1147 O O . ALA A 1 142 ? -23.756 -7.487 34.598 1.00 91.06 142 ALA A O 1
ATOM 1148 N N . GLU A 1 143 ? -22.252 -6.355 33.393 1.00 92.69 143 GLU A N 1
ATOM 1149 C CA . GLU A 1 143 ? -21.658 -5.665 34.543 1.00 92.69 143 GLU A CA 1
ATOM 1150 C C . GLU A 1 143 ? -22.591 -4.605 35.155 1.00 92.69 143 GLU A C 1
ATOM 1152 O O . GLU A 1 143 ? -22.364 -4.199 36.291 1.00 92.69 143 GLU A O 1
ATOM 1157 N N . GLY A 1 144 ? -23.604 -4.117 34.426 1.00 85.56 144 GLY A N 1
ATOM 1158 C CA . GLY A 1 144 ? -24.625 -3.179 34.922 1.00 85.56 144 GLY A CA 1
ATOM 1159 C C . GLY A 1 144 ? -24.124 -1.775 35.297 1.00 85.56 144 GLY A C 1
ATOM 1160 O O . GLY A 1 144 ? -24.919 -0.900 35.629 1.00 85.56 144 GLY A O 1
ATOM 1161 N N . LYS A 1 145 ? -22.812 -1.524 35.222 1.00 82.31 145 LYS A N 1
ATOM 1162 C CA . LYS A 1 145 ? -22.169 -0.281 35.683 1.00 82.31 145 LYS A CA 1
ATOM 1163 C C . LYS A 1 145 ? -22.372 0.912 34.752 1.00 82.31 145 LYS A C 1
ATOM 1165 O O . LYS A 1 145 ? -22.160 2.047 35.167 1.00 82.31 145 LYS A O 1
ATOM 1170 N N . GLN A 1 146 ? -22.731 0.677 33.491 1.00 83.25 146 GLN A N 1
ATOM 1171 C CA . GLN A 1 146 ? -22.787 1.725 32.476 1.00 83.25 146 GLN A CA 1
ATOM 1172 C C . GLN A 1 146 ? -24.074 1.637 31.653 1.00 83.25 146 GLN A C 1
ATOM 1174 O O . GLN A 1 146 ? -24.320 0.640 30.976 1.00 83.25 146 GLN A O 1
ATOM 1179 N N . LYS A 1 147 ? -24.864 2.719 31.666 1.00 84.31 147 LYS A N 1
ATOM 1180 C CA . LYS A 1 147 ? -26.012 2.897 30.766 1.00 84.31 147 LYS A CA 1
ATOM 1181 C C . LYS A 1 147 ? -25.517 3.258 29.367 1.00 84.31 147 LYS A C 1
ATOM 1183 O O . LYS A 1 147 ? -24.592 4.063 29.219 1.00 84.31 147 LYS A O 1
ATOM 1188 N N . PHE A 1 148 ? -26.107 2.666 28.332 1.00 87.88 148 PHE A N 1
ATOM 1189 C CA . PHE A 1 148 ? -25.768 3.028 26.959 1.00 87.88 148 PHE A CA 1
ATOM 1190 C C . PHE A 1 148 ? -26.546 4.271 26.550 1.00 87.88 148 PHE A C 1
ATOM 1192 O O . PHE A 1 148 ? -27.684 4.453 26.968 1.00 87.88 148 PHE A O 1
ATOM 1199 N N . LEU A 1 149 ? -25.970 5.096 25.668 1.00 88.12 149 LEU A N 1
ATOM 1200 C CA . LEU A 1 149 ? -26.679 6.257 25.118 1.00 88.12 149 LEU A CA 1
ATOM 1201 C C . LEU A 1 149 ? -28.024 5.850 24.484 1.00 88.12 149 LEU A C 1
ATOM 1203 O O . LEU A 1 149 ? -28.998 6.582 24.568 1.00 88.12 149 LEU A O 1
ATOM 1207 N N . THR A 1 150 ? -28.103 4.636 23.930 1.00 85.12 150 THR A N 1
ATOM 1208 C CA . THR A 1 150 ? -29.335 4.051 23.381 1.00 85.12 150 THR A CA 1
ATOM 1209 C C . THR A 1 150 ? -30.463 3.909 24.398 1.00 85.12 150 THR A C 1
ATOM 1211 O O . THR A 1 150 ? -31.619 3.866 24.002 1.00 85.12 150 THR A O 1
ATOM 1214 N N . ASP A 1 151 ? -30.151 3.817 25.690 1.00 82.62 151 ASP A N 1
ATOM 1215 C CA . ASP A 1 151 ? -31.160 3.691 26.740 1.00 82.62 151 ASP A CA 1
ATOM 1216 C C . ASP A 1 151 ? -31.820 5.035 27.070 1.00 82.62 151 ASP A C 1
ATOM 1218 O O . ASP A 1 151 ? -32.951 5.045 27.538 1.00 82.62 151 ASP A O 1
ATOM 1222 N N . PHE A 1 152 ? -31.161 6.160 26.771 1.00 84.69 152 PHE A N 1
ATOM 1223 C CA . PHE A 1 152 ? -31.707 7.505 26.998 1.00 84.69 152 PHE A CA 1
ATOM 1224 C C . PHE A 1 152 ? -32.804 7.877 25.998 1.00 84.69 152 PHE A C 1
ATOM 1226 O O . PHE A 1 152 ? -33.672 8.683 26.308 1.00 84.69 152 PHE A O 1
ATOM 1233 N N . TRP A 1 153 ? -32.781 7.274 24.808 1.00 85.38 153 TRP A N 1
ATOM 1234 C CA . TRP A 1 153 ? -33.758 7.536 23.746 1.00 85.38 153 TRP A CA 1
ATOM 1235 C C . TRP A 1 153 ? -34.908 6.528 23.725 1.00 85.38 153 TRP A C 1
ATOM 1237 O O . TRP A 1 153 ? -35.796 6.618 22.876 1.00 85.38 153 TRP A O 1
ATOM 1247 N N . LYS A 1 154 ? -34.918 5.559 24.649 1.00 81.62 154 LYS A N 1
ATOM 1248 C CA . LYS A 1 154 ? -36.082 4.699 24.857 1.00 81.62 154 LYS A CA 1
ATOM 1249 C C . LYS A 1 154 ? -37.170 5.572 25.471 1.00 81.62 154 LYS A C 1
ATOM 1251 O O . LYS A 1 154 ? -37.139 5.826 26.671 1.00 81.62 154 LYS A O 1
ATOM 1256 N N . LYS A 1 155 ? -38.095 6.059 24.635 1.00 76.69 155 LYS A N 1
ATOM 1257 C CA . LYS A 1 155 ? -39.310 6.743 25.094 1.00 76.69 155 LYS A CA 1
ATOM 1258 C C . LYS A 1 155 ? -39.921 5.876 26.192 1.00 76.69 155 LYS A C 1
ATOM 1260 O O . LYS A 1 155 ? -40.124 4.679 25.966 1.00 76.69 155 LYS A O 1
ATOM 1265 N N . SER A 1 156 ? -40.132 6.445 27.379 1.00 69.62 156 SER A N 1
ATOM 1266 C CA . SER A 1 156 ? -40.846 5.750 28.444 1.00 69.62 156 SER A CA 1
ATOM 1267 C C . SER A 1 156 ? -42.157 5.275 27.845 1.00 69.62 156 SER A C 1
ATOM 1269 O O . SER A 1 156 ? -42.918 6.079 27.302 1.00 69.62 156 SER A O 1
ATOM 1271 N N . LYS A 1 157 ? -42.366 3.956 27.856 1.00 71.75 157 LYS A N 1
ATOM 1272 C CA . LYS A 1 157 ? -43.641 3.369 27.457 1.00 71.75 157 LYS A CA 1
ATOM 1273 C C . LYS A 1 157 ? -44.696 4.120 28.276 1.00 71.75 157 LYS A C 1
ATOM 1275 O O . LYS A 1 157 ? -44.505 4.162 29.493 1.00 71.75 157 LYS A O 1
ATOM 1280 N N . PRO A 1 158 ? -45.685 4.793 27.657 1.00 64.19 158 PRO A N 1
ATOM 1281 C CA . PRO A 1 158 ? -46.681 5.517 28.426 1.00 64.19 158 PRO A CA 1
ATOM 1282 C C . PRO A 1 158 ? -47.287 4.504 29.385 1.00 64.19 158 PRO A C 1
ATOM 1284 O O . PRO A 1 158 ? -47.779 3.454 28.965 1.00 64.19 158 PRO A O 1
ATOM 1287 N N . GLU A 1 159 ? -47.096 4.764 30.672 1.00 63.28 159 GLU A N 1
ATOM 1288 C CA . GLU A 1 159 ? -47.712 4.003 31.738 1.00 63.28 159 GLU A CA 1
ATOM 1289 C C . GLU A 1 159 ? -49.206 4.148 31.470 1.00 63.28 159 GLU A C 1
ATOM 1291 O O . GLU A 1 159 ? -49.736 5.260 31.514 1.00 63.28 159 GLU A O 1
ATOM 1296 N N . LEU A 1 160 ? -49.845 3.065 31.018 1.00 59.47 160 LEU A N 1
ATOM 1297 C CA . LEU A 1 160 ? -51.287 3.038 30.844 1.00 59.47 160 LEU A CA 1
ATOM 1298 C C . LEU A 1 160 ? -51.845 3.300 32.236 1.00 59.47 160 LEU A C 1
ATOM 1300 O O . LEU A 1 160 ? -51.854 2.402 33.076 1.00 59.47 160 LEU A O 1
ATOM 1304 N N . MET A 1 161 ? -52.211 4.557 32.492 1.00 52.25 161 MET A N 1
ATOM 1305 C CA . MET A 1 161 ? -52.978 4.928 33.662 1.00 52.25 161 MET A CA 1
ATOM 1306 C C . MET A 1 161 ? -54.189 4.010 33.639 1.00 52.25 161 MET A C 1
ATOM 1308 O O . MET A 1 161 ? -55.004 4.069 32.720 1.00 52.25 161 MET A O 1
ATOM 1312 N N . VAL A 1 162 ? -54.241 3.097 34.604 1.00 57.94 162 VAL A N 1
ATOM 1313 C CA . VAL A 1 162 ? -55.438 2.325 34.894 1.00 57.94 162 VAL A CA 1
ATOM 1314 C C . VAL A 1 162 ? -56.464 3.364 35.319 1.00 57.94 162 VAL A C 1
ATOM 1316 O O . VAL A 1 162 ? -56.423 3.866 36.440 1.00 57.94 162 VAL A O 1
ATOM 1319 N N . ILE A 1 163 ? -57.300 3.768 34.365 1.00 54.47 163 ILE A N 1
ATOM 1320 C CA . ILE A 1 163 ? -58.462 4.611 34.608 1.00 54.47 163 ILE A CA 1
ATOM 1321 C C . ILE A 1 163 ? -59.374 3.770 35.511 1.00 54.47 163 ILE A C 1
ATOM 1323 O O . ILE A 1 163 ? -59.762 2.674 35.094 1.00 54.47 163 ILE A O 1
ATOM 1327 N N . PRO A 1 164 ? -59.658 4.198 36.754 1.00 49.81 164 PRO A N 1
ATOM 1328 C CA . PRO A 1 164 ? -60.611 3.494 37.595 1.00 49.81 164 PRO A CA 1
ATOM 1329 C C . PRO A 1 164 ? -61.988 3.496 36.921 1.00 49.81 164 PRO A C 1
ATOM 1331 O O . PRO A 1 164 ? -62.371 4.464 36.268 1.00 49.81 164 PRO A O 1
ATOM 1334 N N . GLU A 1 165 ? -62.671 2.362 37.053 1.00 55.06 165 GLU A N 1
ATOM 1335 C CA . GLU A 1 165 ? -63.944 2.015 36.426 1.00 55.06 165 GLU A CA 1
ATOM 1336 C C . GLU A 1 165 ? -65.008 3.123 36.417 1.00 55.06 165 GLU A C 1
ATOM 1338 O O . GLU A 1 165 ? -65.175 3.873 37.378 1.00 55.06 165 GLU A O 1
ATOM 1343 N N . ALA A 1 166 ? -65.809 3.043 35.348 1.00 60.31 166 ALA A N 1
ATOM 1344 C CA . ALA A 1 166 ? -67.141 3.603 35.134 1.00 60.31 166 ALA A CA 1
ATOM 1345 C C . ALA A 1 166 ? -67.218 5.089 34.764 1.00 60.31 166 ALA A C 1
ATOM 1347 O O . ALA A 1 166 ? -67.179 5.939 35.642 1.00 60.31 166 ALA A O 1
ATOM 1348 N N . ILE A 1 167 ? -67.490 5.366 33.478 1.00 44.91 167 ILE A N 1
ATOM 1349 C CA . ILE A 1 167 ? -68.786 5.922 33.040 1.00 44.91 167 ILE A CA 1
ATOM 1350 C C . ILE A 1 167 ? -69.126 5.319 31.668 1.00 44.91 167 ILE A C 1
ATOM 1352 O O . ILE A 1 167 ? -68.373 5.454 30.707 1.00 44.91 167 ILE A O 1
ATOM 1356 N N . ASP A 1 168 ? -70.265 4.636 31.621 1.00 52.06 168 ASP A N 1
ATOM 1357 C CA . ASP A 1 168 ? -70.935 4.135 30.425 1.00 52.06 168 ASP A CA 1
ATOM 1358 C C . ASP A 1 168 ? -71.539 5.326 29.661 1.00 52.06 168 ASP A C 1
ATOM 1360 O O . ASP A 1 168 ? -72.441 5.996 30.171 1.00 52.06 168 ASP A O 1
ATOM 1364 N N . ILE A 1 169 ? -71.011 5.644 28.474 1.00 46.16 169 ILE A N 1
ATOM 1365 C CA . ILE A 1 169 ? -71.645 6.587 27.544 1.00 46.16 169 ILE A CA 1
ATOM 1366 C C . ILE A 1 169 ? -71.569 6.010 26.130 1.00 46.16 169 ILE A C 1
ATOM 1368 O O . ILE A 1 169 ? -70.589 6.149 25.403 1.00 46.16 169 ILE A O 1
ATOM 1372 N N . SER A 1 170 ? -72.662 5.345 25.777 1.00 57.03 170 SER A N 1
ATOM 1373 C CA . SER A 1 170 ? -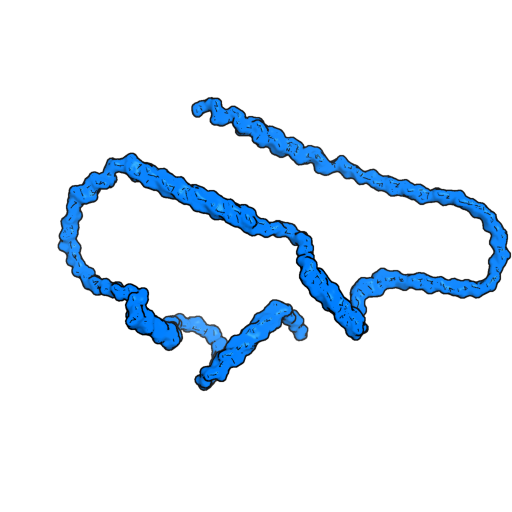73.181 5.139 24.426 1.00 57.03 170 SER A CA 1
ATOM 1374 C C . SER A 1 170 ? -73.039 6.382 23.526 1.00 57.03 170 SER A C 1
ATOM 1376 O O . SER A 1 170 ? -73.644 7.400 23.851 1.00 57.03 170 SER A O 1
ATOM 1378 N N . SER A 1 171 ? -72.342 6.266 22.384 1.00 44.69 171 SER A N 1
ATOM 1379 C CA . SER A 1 171 ? -72.670 6.878 21.065 1.00 44.69 171 SER A CA 1
ATOM 1380 C C . SER A 1 171 ? -71.514 6.612 20.075 1.00 44.69 171 SER A C 1
ATOM 1382 O O . SER A 1 171 ? -70.398 7.042 20.334 1.00 44.69 171 SER A O 1
ATOM 1384 N N . THR A 1 172 ? -71.641 5.685 19.115 1.00 48.41 172 THR A N 1
ATOM 1385 C CA . THR A 1 172 ? -72.059 5.863 17.697 1.00 48.41 172 THR A CA 1
ATOM 1386 C C . THR A 1 172 ? -71.015 6.491 16.763 1.00 48.41 172 THR A C 1
ATOM 1388 O O . THR A 1 172 ? -70.626 7.632 16.982 1.00 48.41 172 THR A O 1
ATOM 1391 N N . GLU A 1 173 ? -70.742 5.750 15.674 1.00 49.06 173 GLU A N 1
ATOM 1392 C CA . GLU A 1 173 ? -70.251 6.196 14.350 1.00 49.06 173 GLU A CA 1
ATOM 1393 C C . GLU A 1 173 ? -68.825 6.761 14.266 1.00 49.06 173 GLU A C 1
ATOM 1395 O O . GLU A 1 173 ? -68.330 7.410 15.171 1.00 49.06 173 GLU A O 1
ATOM 1400 N N . GLU A 1 174 ? -68.079 6.646 13.177 1.00 52.44 174 GLU A N 1
ATOM 1401 C CA . GLU A 1 174 ? -67.935 5.694 12.076 1.00 52.44 174 GLU A CA 1
ATOM 1402 C C . GLU A 1 174 ? -66.578 6.078 11.445 1.00 52.44 174 GLU A C 1
ATOM 1404 O O . GLU A 1 174 ? -66.066 7.181 11.644 1.00 52.44 174 GLU A O 1
ATOM 1409 N N . LEU A 1 175 ? -65.973 5.132 10.736 1.00 51.94 175 LEU A N 1
ATOM 1410 C CA . LEU A 1 175 ? -64.761 5.268 9.927 1.00 51.94 175 LEU A CA 1
ATOM 1411 C C . LEU A 1 175 ? -64.633 6.595 9.151 1.00 51.94 175 LEU A C 1
ATOM 1413 O O . LEU A 1 175 ? -65.564 6.998 8.461 1.00 51.94 175 LEU A O 1
ATOM 1417 N N . SER A 1 176 ? -63.416 7.143 9.081 1.00 44.59 176 SER A N 1
ATOM 1418 C CA . SER A 1 176 ? -62.935 7.709 7.814 1.00 44.59 176 SER A CA 1
ATOM 1419 C C . SER A 1 176 ? -61.410 7.682 7.719 1.00 44.59 176 SER A C 1
ATOM 1421 O O . SER A 1 176 ? -60.708 8.246 8.561 1.00 44.59 176 SER A O 1
ATOM 1423 N N . ASP A 1 177 ? -60.954 7.010 6.665 1.00 54.19 177 ASP A N 1
ATOM 1424 C CA . ASP A 1 177 ? -59.609 6.971 6.104 1.00 54.19 177 ASP A CA 1
ATOM 1425 C C . ASP A 1 177 ? -58.906 8.331 6.069 1.00 54.19 177 ASP A C 1
ATOM 1427 O O . ASP A 1 177 ? -59.501 9.342 5.698 1.00 54.19 177 ASP A O 1
ATOM 1431 N N . VAL A 1 178 ? -57.599 8.324 6.345 1.00 51.44 178 VAL A N 1
ATOM 1432 C CA . VAL A 1 178 ? -56.684 9.371 5.877 1.00 51.44 178 VAL A CA 1
ATOM 1433 C C . VAL A 1 178 ? -55.459 8.703 5.253 1.00 51.44 178 VAL A C 1
ATOM 1435 O O . VAL A 1 178 ? -54.498 8.350 5.933 1.00 51.44 178 VAL A O 1
ATOM 1438 N N . GLU A 1 179 ? -55.611 8.479 3.948 1.00 53.19 179 GLU A N 1
ATOM 1439 C CA . GLU A 1 179 ? -54.671 8.768 2.857 1.00 53.19 179 GLU A CA 1
ATOM 1440 C C . GLU A 1 179 ? -53.185 8.416 3.051 1.00 53.19 179 GLU A C 1
ATOM 1442 O O . GLU A 1 179 ? -52.403 9.120 3.695 1.00 53.19 179 GLU A O 1
ATOM 1447 N N . GLU A 1 180 ? -52.784 7.340 2.368 1.00 58.31 180 GLU A N 1
ATOM 1448 C CA . GLU A 1 180 ? -51.405 7.072 1.973 1.00 58.31 180 GLU A CA 1
ATOM 1449 C C . GLU A 1 180 ? -50.885 8.221 1.096 1.00 58.31 180 GLU A C 1
ATOM 1451 O O . GLU A 1 180 ? -51.351 8.441 -0.019 1.00 58.31 180 GLU A O 1
ATOM 1456 N N . VAL A 1 181 ? -49.890 8.956 1.596 1.00 50.28 181 VAL A N 1
ATOM 1457 C CA . VAL A 1 181 ? -49.137 9.917 0.785 1.00 50.28 181 VAL A CA 1
ATOM 1458 C C . VAL A 1 181 ? -48.052 9.151 0.032 1.00 50.28 181 VAL A C 1
ATOM 1460 O O . VAL A 1 181 ? -46.998 8.827 0.588 1.00 50.28 181 VAL A O 1
ATOM 1463 N N . GLU A 1 182 ? -48.319 8.861 -1.241 1.00 54.88 182 GLU A N 1
ATOM 1464 C CA . GLU A 1 182 ? -47.307 8.458 -2.215 1.00 54.88 182 GLU A CA 1
ATOM 1465 C C . GLU A 1 182 ? -46.284 9.592 -2.374 1.00 54.88 182 GLU A C 1
ATOM 1467 O O . GLU A 1 182 ? -46.599 10.701 -2.804 1.00 54.88 182 GLU A O 1
ATOM 1472 N N . VAL A 1 183 ? -45.032 9.328 -1.998 1.00 52.69 183 VAL A N 1
ATOM 1473 C CA . VAL A 1 183 ? -43.916 10.230 -2.293 1.00 52.69 183 VAL A CA 1
ATOM 1474 C C . VAL A 1 183 ? -43.348 9.830 -3.650 1.00 52.69 183 VAL A C 1
ATOM 1476 O O . VAL A 1 183 ? -42.559 8.887 -3.750 1.00 52.69 183 VAL A O 1
ATOM 1479 N N . GLU A 1 184 ? -43.745 10.560 -4.692 1.00 53.16 184 GLU A N 1
ATOM 1480 C CA . GLU A 1 184 ? -43.083 10.547 -5.995 1.00 53.16 184 GLU A CA 1
ATOM 1481 C C . GLU A 1 184 ? -41.617 10.972 -5.827 1.00 53.16 184 GLU A C 1
ATOM 1483 O O . GLU A 1 184 ? -41.288 12.129 -5.557 1.00 53.16 184 GLU A O 1
ATOM 1488 N N . VAL A 1 185 ? -40.702 10.013 -5.972 1.00 51.84 185 VAL A N 1
ATOM 1489 C CA . VAL A 1 185 ? -39.268 10.293 -6.050 1.00 51.84 185 VAL A CA 1
ATOM 1490 C C . VAL A 1 185 ? -38.956 10.688 -7.489 1.00 51.84 185 VAL A C 1
ATOM 1492 O O . VAL A 1 185 ? -38.890 9.836 -8.375 1.00 51.84 185 VAL A O 1
ATOM 1495 N N . ALA A 1 186 ? -38.758 11.988 -7.709 1.00 48.59 186 ALA A N 1
ATOM 1496 C CA . ALA A 1 186 ? -38.275 12.548 -8.965 1.00 48.59 186 ALA A CA 1
ATOM 1497 C C . ALA A 1 186 ? -36.970 11.855 -9.405 1.00 48.59 186 ALA A C 1
ATOM 1499 O O . ALA A 1 186 ? -35.900 12.001 -8.807 1.00 48.59 186 ALA A O 1
ATOM 1500 N N . SER A 1 187 ? -37.097 11.059 -10.462 1.00 54.69 187 SER A N 1
ATOM 1501 C CA . SER A 1 187 ? -36.030 10.382 -11.187 1.00 54.69 187 SER A CA 1
ATOM 1502 C C . SER A 1 187 ? -35.356 11.376 -12.141 1.00 54.69 187 SER A C 1
ATOM 1504 O O . SER A 1 187 ? -35.665 11.392 -13.327 1.00 54.69 187 SER A O 1
ATOM 1506 N N . ASP A 1 188 ? -34.418 12.179 -11.637 1.00 53.00 188 ASP A N 1
ATOM 1507 C CA . ASP A 1 188 ? -33.718 13.188 -12.456 1.00 53.00 188 ASP A CA 1
ATOM 1508 C C . ASP A 1 188 ? -32.183 13.096 -12.398 1.00 53.00 188 ASP A C 1
ATOM 1510 O O . ASP A 1 188 ? -31.464 14.087 -12.494 1.00 53.00 188 ASP A O 1
ATOM 1514 N N . VAL A 1 189 ? -31.630 11.881 -12.277 1.00 51.09 189 VAL A N 1
ATOM 1515 C CA . VAL A 1 189 ? -30.159 11.680 -12.258 1.00 51.09 189 VAL A CA 1
ATOM 1516 C C . VAL A 1 189 ? -29.647 10.736 -13.359 1.00 51.09 189 VAL A C 1
ATOM 1518 O O . VAL A 1 189 ? -28.454 10.453 -13.436 1.00 51.09 189 VAL A O 1
ATOM 1521 N N . VAL A 1 190 ? -30.493 10.271 -14.286 1.00 53.22 190 VAL A N 1
ATOM 1522 C CA . VAL A 1 190 ? -30.054 9.294 -15.310 1.00 53.22 190 VAL A CA 1
ATOM 1523 C C . VAL A 1 190 ? -29.505 9.940 -16.595 1.00 53.22 190 VAL A C 1
ATOM 1525 O O . VAL A 1 190 ? -28.809 9.276 -17.360 1.00 53.22 190 VAL A O 1
ATOM 1528 N N . SER A 1 191 ? -29.690 11.242 -16.835 1.00 50.91 191 SER A N 1
ATOM 1529 C CA . SER A 1 191 ? -29.354 11.809 -18.156 1.00 50.91 191 SER A CA 1
ATOM 1530 C C . SER A 1 191 ? -27.892 12.238 -18.374 1.00 50.91 191 SER A C 1
ATOM 1532 O O . SER A 1 191 ? -27.544 12.588 -19.501 1.00 50.91 191 SER A O 1
ATOM 1534 N N . MET A 1 192 ? -27.006 12.210 -17.369 1.00 47.53 192 MET A N 1
ATOM 1535 C CA . MET A 1 192 ? -25.631 12.724 -17.550 1.00 47.53 192 MET A CA 1
ATOM 1536 C C . MET A 1 192 ? -24.559 11.676 -17.885 1.00 47.53 192 MET A C 1
ATOM 1538 O O . MET A 1 192 ? -23.441 12.050 -18.226 1.00 47.53 192 MET A O 1
ATOM 1542 N N . ASN A 1 193 ? -24.888 10.380 -17.876 1.00 46.22 193 ASN A N 1
ATOM 1543 C CA . ASN A 1 193 ? -23.903 9.320 -18.145 1.00 46.22 193 ASN A CA 1
ATOM 1544 C C . ASN A 1 193 ? -23.886 8.785 -19.585 1.00 46.22 193 ASN A C 1
ATOM 1546 O O . ASN A 1 193 ? -23.003 7.999 -19.919 1.00 46.22 193 ASN A O 1
ATOM 1550 N N . TYR A 1 194 ? -24.788 9.234 -20.463 1.00 47.03 194 TYR A N 1
ATOM 1551 C CA . TYR A 1 194 ? -24.767 8.818 -21.874 1.00 47.03 194 TYR A CA 1
ATOM 1552 C C . TYR A 1 194 ? -23.915 9.717 -22.782 1.00 47.03 194 TYR A C 1
ATOM 1554 O O . TYR A 1 194 ? -23.524 9.284 -23.863 1.00 47.03 194 TYR A O 1
ATOM 1562 N N . PHE A 1 195 ? -23.548 10.928 -22.346 1.00 44.75 195 PHE A N 1
ATOM 1563 C CA . PHE A 1 195 ? -22.785 11.853 -23.197 1.00 44.75 195 PHE A CA 1
ATOM 1564 C C . PHE A 1 195 ? -21.273 11.565 -23.227 1.00 44.75 195 PHE A C 1
ATOM 1566 O O . PHE A 1 195 ? -20.580 11.941 -24.169 1.00 44.75 195 PHE A O 1
ATOM 1573 N N . VAL A 1 196 ? -20.747 10.848 -22.228 1.00 51.44 196 VAL A N 1
ATOM 1574 C CA . VAL A 1 196 ? -19.315 10.502 -22.169 1.00 51.44 196 VAL A CA 1
ATOM 1575 C C . VAL A 1 196 ? -18.997 9.243 -22.986 1.00 51.44 196 VAL A C 1
ATOM 1577 O O . VAL A 1 196 ? -17.889 9.110 -23.496 1.00 51.44 196 VAL A O 1
ATOM 1580 N N . PHE A 1 197 ? -19.971 8.351 -23.199 1.00 47.94 197 PHE A N 1
ATOM 1581 C CA . PHE A 1 197 ? -19.744 7.117 -23.961 1.00 47.94 197 PHE A CA 1
ATOM 1582 C C . PHE A 1 197 ? -19.720 7.316 -25.483 1.00 47.94 197 PHE A C 1
ATOM 1584 O O . PHE A 1 197 ? -19.036 6.564 -26.173 1.00 47.94 197 PHE A O 1
ATOM 1591 N N . TYR A 1 198 ? -20.392 8.340 -26.020 1.00 48.09 198 TYR A N 1
ATOM 1592 C CA . TYR A 1 198 ? -20.408 8.561 -27.472 1.00 48.09 198 TYR A CA 1
ATOM 1593 C C . TYR A 1 198 ? -19.109 9.160 -28.029 1.00 48.09 198 TYR A C 1
ATOM 1595 O O . TYR A 1 198 ? -18.761 8.873 -29.170 1.00 48.09 198 TYR A O 1
ATOM 1603 N N . ASN A 1 199 ? -18.337 9.902 -27.227 1.00 50.44 199 ASN A N 1
ATOM 1604 C CA . ASN A 1 199 ? -17.059 10.467 -27.684 1.00 50.44 199 ASN A CA 1
ATOM 1605 C C . ASN A 1 199 ? -15.901 9.454 -27.699 1.00 50.44 199 ASN A C 1
ATOM 1607 O O . ASN A 1 199 ? -14.874 9.718 -28.316 1.00 50.44 199 ASN A O 1
ATOM 1611 N N . TYR A 1 200 ? -16.059 8.288 -27.064 1.00 48.47 200 TYR A N 1
ATOM 1612 C CA . TYR A 1 200 ? -15.026 7.247 -27.076 1.00 48.47 200 TYR A CA 1
ATOM 1613 C C . TYR A 1 200 ? -15.130 6.295 -28.277 1.00 48.47 200 TYR A C 1
ATOM 1615 O O . TYR A 1 200 ? -14.163 5.605 -28.584 1.00 48.47 200 TYR A O 1
ATOM 1623 N N . LEU A 1 201 ? -16.270 6.265 -28.979 1.00 50.09 201 LEU A N 1
ATOM 1624 C CA . LEU A 1 201 ? -16.453 5.408 -30.158 1.00 50.09 201 LEU A CA 1
ATOM 1625 C C . LEU A 1 201 ? -16.156 6.102 -31.494 1.00 50.09 201 LEU A C 1
ATOM 1627 O O . LEU A 1 201 ? -15.860 5.411 -32.463 1.00 50.09 201 LEU A O 1
ATOM 1631 N N . THR A 1 202 ? -16.185 7.435 -31.572 1.00 51.00 202 THR A N 1
ATOM 1632 C CA . THR A 1 202 ? -15.887 8.160 -32.824 1.00 51.00 202 THR A CA 1
ATOM 1633 C C . THR A 1 202 ? -14.416 8.549 -32.975 1.00 51.00 202 THR A C 1
ATOM 1635 O O . THR A 1 202 ? -13.987 8.846 -34.081 1.00 51.00 202 THR A O 1
ATOM 1638 N N . GLY A 1 203 ? -13.619 8.503 -31.901 1.00 48.62 203 GLY A N 1
ATOM 1639 C CA . GLY A 1 203 ? -12.185 8.824 -31.941 1.00 48.62 203 GLY A CA 1
ATOM 1640 C C . GLY A 1 203 ? -11.273 7.698 -32.445 1.00 48.62 203 GLY A C 1
ATOM 1641 O O . GLY A 1 203 ? -10.070 7.904 -32.545 1.00 48.62 203 GLY A O 1
ATOM 1642 N N . LEU A 1 204 ? -11.815 6.511 -32.747 1.00 49.75 204 LEU A N 1
ATOM 1643 C CA . LEU A 1 204 ? -11.020 5.331 -33.118 1.00 49.75 204 LEU A CA 1
ATOM 1644 C C . LEU A 1 204 ? -10.978 5.036 -34.630 1.00 49.75 204 LEU A C 1
ATOM 1646 O O . LEU A 1 204 ? -10.429 4.009 -35.019 1.00 49.75 204 LEU A O 1
ATOM 1650 N N . ILE A 1 205 ? -11.561 5.890 -35.482 1.00 53.66 205 ILE A N 1
ATOM 1651 C CA . ILE A 1 205 ? -11.660 5.630 -36.934 1.00 53.66 205 ILE A CA 1
ATOM 1652 C C . ILE A 1 205 ? -10.675 6.473 -37.770 1.00 53.66 205 ILE A C 1
ATOM 1654 O O . ILE A 1 205 ? -10.306 6.051 -38.862 1.00 53.66 205 ILE A O 1
ATOM 1658 N N . ASP A 1 206 ? -10.131 7.577 -37.248 1.00 52.25 206 ASP A N 1
ATOM 1659 C CA . ASP A 1 206 ? -9.338 8.511 -38.073 1.00 52.25 206 ASP A CA 1
ATOM 1660 C C . ASP A 1 206 ? -7.816 8.266 -38.103 1.00 52.25 206 ASP A C 1
ATOM 1662 O O . ASP A 1 206 ? -7.092 9.021 -38.745 1.00 52.25 206 ASP A O 1
ATOM 1666 N N . SER A 1 207 ? -7.295 7.196 -37.490 1.00 53.84 207 SER A N 1
ATOM 1667 C CA . SER A 1 207 ? -5.838 6.929 -37.479 1.00 53.84 207 SER A CA 1
ATOM 1668 C C . SER A 1 207 ? -5.371 5.851 -38.469 1.00 53.84 207 SER A C 1
ATOM 1670 O O . SER A 1 207 ? -4.290 5.292 -38.311 1.00 53.84 207 SER A O 1
ATOM 1672 N N . SER A 1 208 ? -6.171 5.559 -39.500 1.00 50.50 208 SER A N 1
ATOM 1673 C CA . SER A 1 208 ? -5.870 4.575 -40.551 1.00 50.50 208 SER A CA 1
ATOM 1674 C C . SER A 1 208 ? -5.884 5.208 -41.953 1.00 50.50 208 SER A C 1
ATOM 1676 O O . SER A 1 208 ? -6.536 4.692 -42.855 1.00 50.50 208 SER A O 1
ATOM 1678 N N . HIS A 1 209 ? -5.206 6.339 -42.147 1.00 50.53 209 HIS A N 1
ATOM 1679 C CA . HIS A 1 209 ? -4.629 6.729 -43.443 1.00 50.53 209 HIS A CA 1
ATOM 1680 C C . HIS A 1 209 ? -3.807 8.016 -43.296 1.00 50.53 209 HIS A C 1
ATOM 1682 O O . HIS A 1 209 ? -4.348 9.114 -43.393 1.00 50.53 209 HIS A O 1
ATOM 1688 N N . ALA A 1 210 ? -2.501 7.861 -43.090 1.00 44.59 210 ALA A N 1
ATOM 1689 C CA . ALA A 1 210 ? -1.453 8.778 -43.540 1.00 44.59 210 ALA A CA 1
ATOM 1690 C C . ALA A 1 210 ? -0.106 8.057 -43.440 1.00 44.59 210 ALA A C 1
A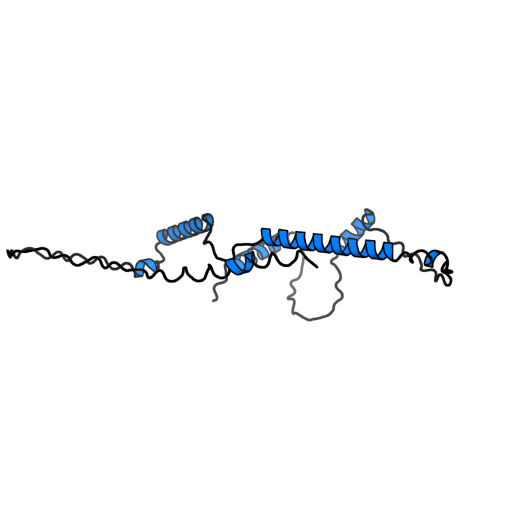TOM 1692 O O . ALA A 1 210 ? 0.151 7.476 -42.362 1.00 44.59 210 ALA A O 1
#

Organism: Sphaerobolus stellatus (strain SS14) (NCBI:txid990650)

pLDDT: mean 70.53, std 18.09, range [39.28, 98.12]